Protein AF-A0A2D9BAE1-F1 (afdb_monomer_lite)

Foldseek 3Di:
DPLPPLVLCLQVVLVCVQQDPVLDDDPFGLFQLLQLQCVVVVHFKKKAWLQVLAIPPRSSSDCSNRVCSVVSLVVLQVSCVVSVHDNQQWPTWMKIWGHDVVVQKIWIKIWTAGPVRDIRIDDTDIDHTPDNDSVVNDPDDPPDPPCVVVVVVLLVQQLVQLLVVVCVVVVVPDDSVVCPDPVNSVVSSVSSVVVVVVVVVVVVVVVVVVVVVD

Radius of gyration: 25.27 Å; chains: 1; bounding box: 69×42×52 Å

pLDDT: mean 85.53, std 12.69, range [37.75, 98.38]

Secondary structure (DSSP, 8-state):
--HHHHHHHHHHHHHHHHTSGGG-BTTB-HHHHHHHHHHHHT-SEEEEETTTTEEESGGG--HHHHTTHHHHHHHHHHHHHHTT--TTSEEEEEEEEEEEGGGTEEEEEEEEEETT--EEEPP-EEE--S---GGGT----TTS--HHHHHHHHHHHHHHHHHHHHHHHTTTSS-GGGTSSTTTHHHHHHHHHHHHHHHHHHHHHHHHHHHHT-

Sequence (214 aa):
MKQNKSIQNLPNLLTEQYFSNGFFYEKGTIADWIWNIAIEKGHTELDIDILQGMVTPKELAVKPITTHLPKLKNTIQETLKDEGMSSNFTTEATFQIQLYKKENSLKCIAIITDANGKKYLGSKQSFHPHNNDPKWFKIHSKNDMDWLNEAGNQLNTSEWFGAIIRYAAYFGKRKFNVFYNQKELRKNAIVGYVFQLSLLVLIFYFLYTLTQSS

Structure (mmCIF, N/CA/C/O backbone):
data_AF-A0A2D9BAE1-F1
#
_entry.id   AF-A0A2D9BAE1-F1
#
loop_
_atom_site.group_PDB
_atom_site.id
_atom_site.type_symbol
_atom_site.label_atom_id
_atom_site.label_alt_id
_atom_site.label_comp_id
_atom_site.label_asym_id
_atom_site.label_entity_id
_atom_site.label_seq_id
_atom_site.pdbx_PDB_ins_code
_atom_site.Cartn_x
_atom_site.Cartn_y
_atom_site.Cartn_z
_atom_site.occupancy
_atom_site.B_iso_or_equiv
_atom_site.auth_seq_id
_atom_site.auth_comp_id
_atom_site.auth_asym_id
_atom_site.auth_atom_id
_atom_site.pdbx_PDB_model_num
ATOM 1 N N . MET A 1 1 ? -13.291 15.497 28.043 1.00 37.75 1 MET A N 1
ATOM 2 C CA . MET A 1 1 ? -14.048 15.172 26.806 1.00 37.75 1 MET A CA 1
ATOM 3 C C . MET A 1 1 ? -13.193 15.309 25.525 1.00 37.75 1 MET A C 1
ATOM 5 O O . MET A 1 1 ? -13.653 15.891 24.552 1.00 37.75 1 MET A O 1
ATOM 9 N N . LYS A 1 2 ? -11.963 14.762 25.475 1.00 47.78 2 LYS A N 1
ATOM 10 C CA . LYS A 1 2 ? -11.142 14.696 24.236 1.00 47.78 2 LYS A CA 1
ATOM 11 C C . LYS A 1 2 ? -11.083 13.287 23.612 1.00 47.78 2 LYS A C 1
ATOM 13 O O . LYS A 1 2 ? -10.981 13.196 22.396 1.00 47.78 2 LYS A O 1
ATOM 18 N N . GLN A 1 3 ? -11.317 12.246 24.418 1.00 51.00 3 GLN A N 1
ATOM 19 C CA . GLN A 1 3 ? -11.095 10.831 24.076 1.00 51.00 3 GLN A CA 1
ATOM 20 C C . GLN A 1 3 ? -11.859 10.251 22.877 1.00 51.00 3 GLN A C 1
ATOM 22 O O . GLN A 1 3 ? -11.473 9.222 22.338 1.00 51.00 3 GLN A O 1
ATOM 27 N N . ASN A 1 4 ? -12.950 10.886 22.439 1.00 56.59 4 ASN A N 1
ATOM 28 C CA . ASN A 1 4 ? -13.799 10.335 21.376 1.00 56.59 4 ASN A CA 1
ATOM 29 C C . ASN A 1 4 ? -13.504 10.896 19.977 1.00 56.59 4 ASN A C 1
ATOM 31 O O . ASN A 1 4 ? -13.958 10.312 18.999 1.00 56.59 4 ASN A O 1
ATOM 35 N N . LYS A 1 5 ? -12.777 12.016 19.849 1.00 67.44 5 LYS A N 1
ATOM 36 C CA . LYS A 1 5 ? -12.548 12.637 18.531 1.00 67.44 5 LYS A CA 1
ATOM 37 C C . LYS A 1 5 ? -11.457 11.931 17.729 1.00 67.44 5 LYS A C 1
ATOM 39 O O . LYS A 1 5 ? -11.613 11.810 16.519 1.00 67.44 5 LYS A O 1
ATOM 44 N N . SER A 1 6 ? -10.392 11.448 18.372 1.00 78.44 6 SER A N 1
ATOM 45 C CA . SER A 1 6 ? -9.293 10.803 17.643 1.00 78.44 6 SER A CA 1
ATOM 46 C C . SER A 1 6 ? -9.709 9.451 17.071 1.00 78.44 6 SER A C 1
ATOM 48 O O . SER A 1 6 ? -9.524 9.216 15.884 1.00 78.44 6 SER A O 1
ATOM 50 N N . ILE A 1 7 ? -10.410 8.615 17.850 1.00 84.50 7 ILE A N 1
ATOM 51 C CA . ILE A 1 7 ? -10.915 7.323 17.353 1.00 84.50 7 ILE A CA 1
ATOM 52 C C . ILE A 1 7 ? -11.949 7.483 16.228 1.00 84.50 7 ILE A C 1
ATOM 54 O O . ILE A 1 7 ? -11.958 6.704 15.281 1.00 84.50 7 ILE A O 1
ATOM 58 N N . GLN A 1 8 ? -12.789 8.525 16.285 1.00 88.00 8 GLN A N 1
ATOM 59 C CA . GLN A 1 8 ? -13.734 8.844 15.208 1.00 88.00 8 GLN A CA 1
ATOM 60 C C . GLN A 1 8 ? -13.029 9.307 13.929 1.00 88.00 8 GLN A C 1
ATOM 62 O O . GLN A 1 8 ? -13.521 9.042 12.836 1.00 88.00 8 GLN A O 1
ATOM 67 N N . ASN A 1 9 ? -11.879 9.971 14.057 1.00 92.00 9 ASN A N 1
ATOM 68 C CA . ASN A 1 9 ? -11.090 10.448 12.924 1.00 92.00 9 ASN A CA 1
ATOM 69 C C . ASN A 1 9 ? -10.074 9.418 12.411 1.00 92.00 9 ASN A C 1
ATOM 71 O O . ASN A 1 9 ? -9.589 9.566 11.290 1.00 92.00 9 ASN A O 1
ATOM 75 N N . LEU A 1 10 ? -9.768 8.379 13.192 1.00 93.88 10 LEU A N 1
ATOM 76 C CA . LEU A 1 10 ? -8.779 7.359 12.851 1.00 93.88 10 LEU A CA 1
ATOM 77 C C . LEU A 1 10 ? -9.021 6.719 11.470 1.00 93.88 10 LEU A C 1
ATOM 79 O O . LEU A 1 10 ? -8.060 6.628 10.710 1.00 93.88 10 LEU A O 1
ATOM 83 N N . PRO A 1 11 ? -10.255 6.362 11.056 1.00 96.38 11 PRO A N 1
ATOM 84 C CA . PRO A 1 11 ? -10.489 5.848 9.704 1.00 96.38 11 PRO A CA 1
ATOM 85 C C . PRO A 1 11 ? -10.025 6.810 8.590 1.00 96.38 11 PRO A C 1
ATOM 87 O O . PRO A 1 11 ? -9.413 6.387 7.606 1.00 96.38 11 PRO A O 1
ATOM 90 N N . ASN A 1 12 ? -10.268 8.116 8.750 1.00 95.56 12 ASN A N 1
ATOM 91 C CA . ASN A 1 12 ? -9.841 9.126 7.776 1.00 95.56 12 ASN A CA 1
ATOM 92 C C . ASN A 1 12 ? -8.324 9.269 7.754 1.00 95.56 12 ASN A C 1
ATOM 94 O O . ASN A 1 12 ? -7.738 9.253 6.676 1.00 95.56 12 ASN A O 1
ATOM 98 N N . LEU A 1 13 ? -7.703 9.318 8.935 1.00 95.06 13 LEU A N 1
ATOM 99 C CA . LEU A 1 13 ? -6.251 9.385 9.081 1.00 95.06 13 LEU A CA 1
ATOM 100 C C . LEU A 1 13 ? -5.561 8.219 8.362 1.00 95.06 13 LEU A C 1
ATOM 102 O O . LEU A 1 13 ? -4.611 8.433 7.614 1.00 95.06 13 LEU A O 1
ATOM 106 N N . LEU A 1 14 ? -6.063 6.994 8.544 1.00 96.56 14 LEU A N 1
ATOM 107 C CA . LEU A 1 14 ? -5.511 5.807 7.887 1.00 96.56 14 LEU A CA 1
ATOM 108 C C . LEU A 1 14 ? -5.644 5.888 6.366 1.00 96.56 14 LEU A C 1
ATOM 110 O O . LEU A 1 14 ? -4.702 5.548 5.653 1.00 96.56 14 LEU A O 1
ATOM 114 N N . THR A 1 15 ? -6.797 6.344 5.873 1.00 96.62 15 THR A N 1
ATOM 115 C CA . THR A 1 15 ? -7.044 6.491 4.433 1.00 96.62 15 THR A CA 1
ATOM 116 C C . THR A 1 15 ? -6.090 7.522 3.827 1.00 96.62 15 THR A C 1
ATOM 118 O O . THR A 1 15 ? -5.403 7.230 2.850 1.00 96.62 15 THR A O 1
ATOM 121 N N . GLU A 1 16 ? -5.987 8.700 4.442 1.00 94.44 16 GLU A N 1
ATOM 122 C CA . GLU A 1 16 ? -5.095 9.776 4.003 1.00 94.44 16 GLU A CA 1
ATOM 123 C C . GLU A 1 16 ? -3.633 9.330 4.015 1.00 94.44 16 GLU A C 1
ATOM 125 O O . GLU A 1 16 ? -2.914 9.541 3.041 1.00 94.44 16 GLU A O 1
ATOM 130 N N . GLN A 1 17 ? -3.195 8.658 5.080 1.00 95.25 17 GLN A N 1
ATOM 131 C CA . GLN A 1 17 ? -1.837 8.140 5.194 1.00 95.25 17 GLN A CA 1
ATOM 132 C C . GLN A 1 17 ? -1.543 7.081 4.125 1.00 95.25 17 GLN A C 1
ATOM 134 O O . GLN A 1 17 ? -0.492 7.150 3.484 1.00 95.25 17 GLN A O 1
ATOM 139 N N . TYR A 1 18 ? -2.460 6.132 3.907 1.00 96.25 18 TYR A N 1
ATOM 140 C CA . TYR A 1 18 ? -2.256 5.019 2.980 1.00 96.25 18 TYR A CA 1
ATOM 141 C C . TYR A 1 18 ? -2.134 5.469 1.523 1.00 96.25 18 TYR A C 1
ATOM 143 O O . TYR A 1 18 ? -1.289 4.963 0.789 1.00 96.25 18 TYR A O 1
ATOM 151 N N . PHE A 1 19 ? -2.937 6.454 1.123 1.00 94.69 19 PHE A N 1
ATOM 152 C CA . PHE A 1 19 ? -2.917 7.018 -0.227 1.00 94.69 19 PHE A CA 1
ATOM 153 C C . PHE A 1 19 ? -2.005 8.246 -0.370 1.00 94.69 19 PHE A C 1
ATOM 155 O O . PHE A 1 19 ? -1.952 8.851 -1.440 1.00 94.69 19 PHE A O 1
ATOM 162 N N . SER A 1 20 ?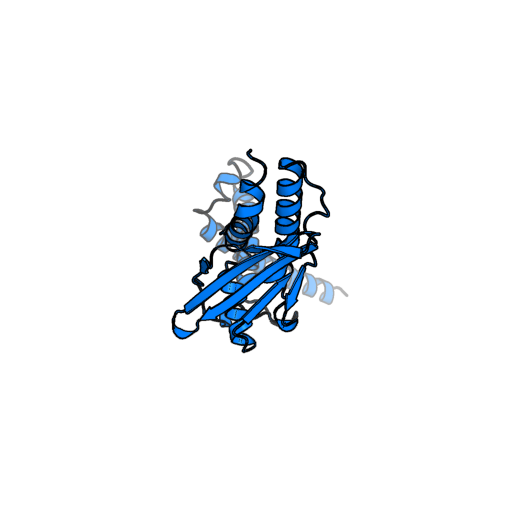 -1.269 8.620 0.680 1.00 89.31 20 SER A N 1
ATOM 163 C CA . SER A 1 20 ? -0.324 9.735 0.624 1.00 89.31 20 SER A CA 1
ATOM 164 C C . SER A 1 20 ? 0.920 9.411 -0.207 1.00 89.31 20 SER A C 1
ATOM 166 O O . SER A 1 20 ? 1.338 8.260 -0.350 1.00 89.31 20 SER A O 1
ATOM 168 N N . ASN A 1 21 ? 1.620 10.465 -0.631 1.00 83.38 21 ASN A N 1
ATOM 169 C CA . ASN A 1 21 ? 2.945 10.356 -1.251 1.00 83.38 21 ASN A CA 1
ATOM 170 C C . ASN A 1 21 ? 4.002 9.718 -0.327 1.00 83.38 21 ASN A C 1
ATOM 172 O O . ASN A 1 21 ? 5.058 9.306 -0.799 1.00 83.38 21 ASN A O 1
ATOM 176 N N . GLY A 1 22 ? 3.745 9.634 0.985 1.00 83.44 22 GLY A N 1
ATOM 177 C CA . GLY A 1 22 ? 4.642 8.975 1.933 1.00 83.44 22 GLY A CA 1
ATOM 178 C C . GLY A 1 22 ? 4.682 7.453 1.771 1.00 83.44 22 GLY A C 1
ATOM 179 O O . GLY A 1 22 ? 5.654 6.824 2.191 1.00 83.44 22 GLY A O 1
ATOM 180 N N . PHE A 1 23 ? 3.649 6.857 1.169 1.00 88.19 23 PHE A N 1
ATOM 181 C CA . PHE A 1 23 ? 3.534 5.417 0.909 1.00 88.19 23 PHE A CA 1
ATOM 182 C C . PHE A 1 23 ? 3.739 5.114 -0.579 1.00 88.19 23 PHE A C 1
ATOM 184 O O . PHE A 1 23 ? 2.993 4.379 -1.215 1.00 88.19 23 PHE A O 1
ATOM 191 N N . PHE A 1 24 ? 4.765 5.720 -1.165 1.00 86.19 24 PHE A N 1
ATOM 192 C CA . PHE A 1 24 ? 5.139 5.462 -2.547 1.00 86.19 24 PHE A CA 1
ATOM 193 C C . PHE A 1 24 ? 5.898 4.136 -2.672 1.00 86.19 24 PHE A C 1
ATOM 195 O O . PHE A 1 24 ? 6.790 3.848 -1.869 1.00 86.19 24 PHE A O 1
ATOM 202 N N . TYR A 1 25 ? 5.588 3.352 -3.707 1.00 82.69 25 TYR A N 1
ATOM 203 C CA . TYR A 1 25 ? 6.287 2.101 -3.991 1.00 82.69 25 TYR A CA 1
ATOM 204 C C . TYR A 1 25 ? 6.847 2.125 -5.416 1.00 82.69 25 TYR A C 1
ATOM 206 O O . TYR A 1 25 ? 6.099 2.062 -6.392 1.00 82.69 25 TYR A O 1
ATOM 214 N N . GLU A 1 26 ? 8.178 2.185 -5.517 1.00 85.00 26 GLU A N 1
ATOM 215 C CA . GLU A 1 26 ? 8.980 2.169 -6.753 1.00 85.00 26 GLU A CA 1
ATOM 216 C C . GLU A 1 26 ? 8.601 3.216 -7.809 1.00 85.00 26 GLU A C 1
ATOM 218 O O . GLU A 1 26 ? 9.314 4.196 -7.980 1.00 85.00 26 GLU A O 1
ATOM 223 N N . LYS A 1 27 ? 7.519 2.985 -8.552 1.00 77.62 27 LYS A N 1
ATOM 224 C CA . LYS A 1 27 ? 7.130 3.705 -9.774 1.00 77.62 27 LYS A CA 1
ATOM 225 C C . LYS A 1 27 ? 5.739 4.332 -9.705 1.00 77.62 27 LYS A C 1
ATOM 227 O O . LYS A 1 27 ? 5.307 4.951 -10.673 1.00 77.62 27 LYS A O 1
ATOM 232 N N . GLY A 1 28 ? 5.040 4.182 -8.582 1.00 85.38 28 GLY A N 1
ATOM 233 C CA . GLY A 1 28 ? 3.708 4.743 -8.408 1.00 85.38 28 GLY A CA 1
ATOM 234 C C . GLY A 1 28 ? 3.264 4.828 -6.956 1.00 85.38 28 GLY A C 1
ATOM 235 O O . GLY A 1 28 ? 3.818 4.195 -6.051 1.00 85.38 28 GLY A O 1
ATOM 236 N N . THR A 1 29 ? 2.230 5.633 -6.754 1.00 92.12 29 THR A N 1
ATOM 237 C CA . THR A 1 29 ? 1.475 5.688 -5.504 1.00 92.12 29 THR A CA 1
ATOM 238 C C . THR A 1 29 ? 0.700 4.386 -5.301 1.00 92.12 29 THR A C 1
ATOM 240 O O . THR A 1 29 ? 0.504 3.600 -6.232 1.00 92.12 29 THR A O 1
ATOM 243 N N . ILE A 1 30 ? 0.195 4.160 -4.090 1.00 94.44 30 ILE A N 1
ATOM 244 C CA . ILE A 1 30 ? -0.696 3.023 -3.832 1.00 94.44 30 ILE A CA 1
ATOM 245 C C . ILE A 1 30 ? -1.950 3.076 -4.709 1.00 94.44 30 ILE A C 1
ATOM 247 O O . ILE A 1 30 ? -2.407 2.035 -5.174 1.00 94.44 30 ILE A O 1
ATOM 251 N N . ALA A 1 31 ? -2.471 4.274 -4.997 1.00 94.81 31 ALA A N 1
ATOM 252 C CA . ALA A 1 31 ? -3.593 4.448 -5.913 1.00 94.81 31 ALA A CA 1
ATOM 253 C C . ALA A 1 31 ? -3.276 3.909 -7.318 1.00 94.81 31 ALA A C 1
ATOM 255 O O . ALA A 1 31 ? -4.086 3.175 -7.885 1.00 94.81 31 ALA A O 1
ATOM 256 N N . ASP A 1 32 ? -2.085 4.212 -7.845 1.00 93.31 32 ASP A N 1
ATOM 257 C CA . ASP A 1 32 ? -1.627 3.701 -9.142 1.00 93.31 32 ASP A CA 1
ATOM 258 C C . ASP A 1 32 ? -1.517 2.173 -9.125 1.00 93.31 32 ASP A C 1
ATOM 260 O O . ASP A 1 32 ? -2.007 1.493 -10.028 1.00 93.31 32 ASP A O 1
ATOM 264 N N . TRP A 1 33 ? -0.912 1.610 -8.078 1.00 93.50 33 TRP A N 1
ATOM 265 C CA . TRP A 1 33 ? -0.749 0.163 -7.947 1.00 93.50 33 TRP A CA 1
ATOM 266 C C . TRP A 1 33 ? -2.084 -0.574 -7.857 1.00 93.50 33 TRP A C 1
ATOM 268 O O . TRP A 1 33 ? -2.299 -1.539 -8.590 1.00 93.50 33 TRP A O 1
ATOM 278 N N . ILE A 1 34 ? -2.991 -0.108 -6.997 1.00 95.06 34 ILE A N 1
ATOM 279 C CA . ILE A 1 34 ? -4.327 -0.690 -6.844 1.00 95.06 34 ILE A CA 1
ATOM 280 C C . ILE A 1 34 ? -5.085 -0.624 -8.163 1.00 95.06 34 ILE A C 1
ATOM 282 O O . ILE A 1 34 ? -5.643 -1.633 -8.591 1.00 95.06 34 ILE A O 1
ATOM 286 N N . TRP A 1 35 ? -5.076 0.538 -8.823 1.00 94.69 35 TRP A N 1
ATOM 287 C CA . TRP A 1 35 ? -5.756 0.717 -10.097 1.00 94.69 35 TRP A CA 1
ATOM 288 C C . TRP A 1 35 ? -5.266 -0.287 -11.133 1.00 94.69 35 TRP A C 1
ATOM 290 O O . TRP A 1 35 ? -6.049 -1.074 -11.660 1.00 94.69 35 TRP A O 1
ATOM 300 N N . ASN A 1 36 ? -3.965 -0.290 -11.411 1.00 91.88 36 ASN A N 1
ATOM 301 C CA . ASN A 1 36 ? -3.436 -1.063 -12.525 1.00 91.88 36 ASN A CA 1
ATOM 302 C C . ASN A 1 36 ? -3.577 -2.572 -12.308 1.00 91.88 36 ASN A C 1
ATOM 304 O O . ASN A 1 36 ? -3.961 -3.277 -13.238 1.00 91.88 36 ASN A O 1
ATOM 308 N N . ILE A 1 37 ? -3.349 -3.061 -11.088 1.00 91.50 37 ILE A N 1
ATOM 309 C CA . ILE A 1 37 ? -3.443 -4.496 -10.788 1.00 91.50 37 ILE A CA 1
ATOM 310 C C . ILE A 1 37 ? -4.897 -4.962 -10.811 1.00 91.50 37 ILE A C 1
ATOM 312 O O . ILE A 1 37 ? -5.191 -6.013 -11.378 1.00 91.50 37 ILE A O 1
ATOM 316 N N . ALA A 1 38 ? -5.822 -4.186 -10.241 1.00 92.44 38 ALA A N 1
ATOM 317 C CA . ALA A 1 38 ? -7.236 -4.541 -10.271 1.00 92.44 38 ALA A CA 1
ATOM 318 C C . ALA A 1 38 ? -7.771 -4.567 -11.710 1.00 92.44 38 ALA A C 1
ATOM 320 O O . ALA A 1 38 ? -8.437 -5.526 -12.095 1.00 92.44 38 ALA A O 1
ATOM 321 N N . ILE A 1 39 ? -7.411 -3.584 -12.545 1.00 90.38 39 ILE A N 1
ATOM 322 C CA . ILE A 1 39 ? -7.779 -3.566 -13.968 1.00 90.38 39 ILE A CA 1
ATOM 323 C C . ILE A 1 39 ? -7.180 -4.761 -14.718 1.00 90.38 39 ILE A C 1
ATOM 325 O O . ILE A 1 39 ? -7.905 -5.413 -15.469 1.00 90.38 39 ILE A O 1
ATOM 329 N N . GLU A 1 40 ? -5.899 -5.073 -14.502 1.00 88.38 40 GLU A N 1
ATOM 330 C CA . GLU A 1 40 ? -5.218 -6.219 -15.118 1.00 88.38 40 GLU A CA 1
ATOM 331 C C . GLU A 1 40 ? -5.889 -7.552 -14.753 1.00 88.38 40 GLU A C 1
ATOM 333 O O . GLU A 1 40 ? -6.061 -8.416 -15.611 1.00 88.38 40 GLU A O 1
ATOM 338 N N . LYS A 1 41 ? -6.302 -7.711 -13.491 1.00 87.75 41 LYS A N 1
ATOM 339 C CA . LYS A 1 41 ? -6.957 -8.924 -12.973 1.00 87.75 41 LYS A CA 1
ATOM 340 C C . LYS A 1 41 ? -8.476 -8.942 -13.168 1.00 87.75 41 LYS A C 1
ATOM 342 O O . LYS A 1 41 ? -9.115 -9.935 -12.850 1.00 87.75 41 LYS A O 1
ATOM 347 N N . GLY A 1 42 ? -9.057 -7.874 -13.714 1.00 90.44 42 GLY A N 1
ATOM 348 C CA . GLY A 1 42 ? -10.491 -7.788 -13.991 1.00 90.44 42 GLY A CA 1
ATOM 349 C C . GLY A 1 42 ? -11.373 -7.475 -12.777 1.00 90.44 42 GLY A C 1
ATOM 350 O O . GLY A 1 42 ? -12.590 -7.616 -12.878 1.00 90.44 42 GLY A O 1
ATOM 351 N N . HIS A 1 43 ? -10.802 -7.001 -11.669 1.00 93.19 43 HIS A N 1
ATOM 352 C CA . HIS A 1 43 ? -11.536 -6.627 -10.457 1.00 93.19 43 HIS A CA 1
ATOM 353 C C . HIS A 1 43 ? -11.892 -5.141 -10.437 1.00 93.19 43 HIS A C 1
ATOM 355 O O . HIS A 1 43 ? -11.141 -4.283 -10.904 1.00 93.19 43 HIS A O 1
ATOM 361 N N . THR A 1 44 ? -13.057 -4.826 -9.879 1.00 93.81 44 THR A N 1
ATOM 362 C CA . THR A 1 44 ? -13.513 -3.442 -9.653 1.00 93.81 44 THR A CA 1
ATOM 363 C C . THR A 1 44 ? -13.652 -3.098 -8.179 1.00 93.81 44 THR A C 1
ATOM 365 O O . THR A 1 44 ? -13.982 -1.962 -7.849 1.00 93.81 44 THR A O 1
ATOM 368 N N . GLU A 1 45 ? -13.409 -4.061 -7.302 1.00 95.12 45 GLU A N 1
ATOM 369 C CA . GLU A 1 45 ? -13.499 -3.911 -5.860 1.00 95.12 45 GLU A CA 1
ATOM 370 C C . GLU A 1 45 ? -12.396 -4.715 -5.182 1.00 95.12 45 GLU A C 1
ATOM 372 O O . GLU A 1 45 ? -11.941 -5.735 -5.707 1.00 95.12 45 GLU A O 1
ATOM 377 N N . LEU A 1 46 ? -11.947 -4.216 -4.036 1.00 97.25 46 LEU A N 1
ATOM 378 C CA . LEU A 1 46 ? -11.075 -4.941 -3.133 1.00 97.25 46 LEU A CA 1
ATOM 379 C C . LEU A 1 46 ? -11.283 -4.475 -1.697 1.00 97.25 46 LEU A C 1
ATOM 381 O O . LEU A 1 46 ? -11.550 -3.298 -1.446 1.00 97.25 46 LEU A O 1
ATOM 385 N N . ASP A 1 47 ? -11.047 -5.397 -0.777 1.00 97.38 47 ASP A N 1
ATOM 386 C CA . ASP A 1 47 ? -10.997 -5.138 0.650 1.00 97.38 47 ASP A CA 1
ATOM 387 C C . ASP A 1 47 ? -9.586 -5.388 1.173 1.00 97.38 47 ASP A C 1
ATOM 389 O O . ASP A 1 47 ? -8.921 -6.351 0.787 1.00 97.38 47 ASP A O 1
ATOM 393 N N . ILE A 1 48 ? -9.125 -4.528 2.074 1.00 97.75 48 ILE A N 1
ATOM 394 C CA . ILE A 1 48 ? -7.827 -4.663 2.736 1.00 97.75 48 ILE A CA 1
ATOM 395 C C . ILE A 1 48 ? -8.058 -4.724 4.238 1.00 97.75 48 ILE A C 1
ATOM 397 O O . ILE A 1 48 ? -8.498 -3.739 4.826 1.00 97.75 48 ILE A O 1
ATOM 401 N N . ASP A 1 49 ? -7.718 -5.846 4.866 1.00 97.00 49 ASP A N 1
ATOM 402 C CA . ASP A 1 49 ? -7.632 -5.960 6.319 1.00 97.00 49 ASP A CA 1
ATOM 403 C C . ASP A 1 49 ? -6.264 -5.449 6.783 1.00 97.00 49 ASP A C 1
ATOM 405 O O . ASP A 1 49 ? -5.215 -6.043 6.516 1.00 97.00 49 ASP A O 1
ATOM 409 N N . ILE A 1 50 ? -6.280 -4.326 7.493 1.00 96.56 50 ILE A N 1
ATOM 410 C CA . ILE A 1 50 ? -5.085 -3.631 7.970 1.00 96.56 50 ILE A CA 1
ATOM 411 C C . ILE A 1 50 ? -4.425 -4.404 9.119 1.00 96.56 50 ILE A C 1
ATOM 413 O O . ILE A 1 50 ? -3.197 -4.447 9.215 1.00 96.56 50 ILE A O 1
ATOM 417 N N . LEU A 1 51 ? -5.214 -5.020 10.006 1.00 93.88 51 LEU A N 1
ATOM 418 C CA . LEU A 1 51 ? -4.692 -5.692 11.199 1.00 93.88 51 LEU A CA 1
ATOM 419 C C . LEU A 1 51 ? -4.047 -7.034 10.860 1.00 93.88 51 LEU A C 1
ATOM 421 O O . LEU A 1 51 ? -3.027 -7.392 11.467 1.00 93.88 51 LEU A O 1
ATOM 425 N N . GLN A 1 52 ? -4.651 -7.755 9.917 1.00 93.06 52 GLN A N 1
ATOM 426 C CA . GLN A 1 52 ? -4.201 -9.054 9.426 1.00 93.06 52 GLN A CA 1
ATOM 427 C C . GLN A 1 52 ? -3.235 -8.930 8.242 1.00 93.06 52 GLN A C 1
ATOM 429 O O . GLN A 1 52 ? -2.516 -9.880 7.942 1.00 93.06 52 GLN A O 1
ATOM 434 N N . GLY A 1 53 ? -3.190 -7.771 7.577 1.00 93.00 53 GLY A N 1
ATOM 435 C CA . GLY A 1 53 ? -2.366 -7.554 6.389 1.00 93.00 53 GLY A CA 1
ATOM 436 C C . GLY A 1 53 ? -2.855 -8.340 5.169 1.00 93.00 53 GLY A C 1
ATOM 437 O O . GLY A 1 53 ? -2.046 -8.710 4.318 1.00 93.00 53 GLY A O 1
ATOM 438 N N . MET A 1 54 ? -4.154 -8.643 5.105 1.00 93.06 54 MET A N 1
ATOM 439 C CA . MET A 1 54 ? -4.758 -9.444 4.039 1.00 93.06 54 MET A CA 1
ATOM 440 C C . MET A 1 54 ? -5.476 -8.560 3.024 1.00 93.06 54 MET A C 1
ATOM 442 O O . MET A 1 54 ? -6.022 -7.518 3.372 1.00 93.06 54 MET A O 1
ATOM 446 N N . VAL A 1 55 ? -5.495 -8.996 1.766 1.00 95.69 55 VAL A N 1
ATOM 447 C CA . VAL A 1 55 ? -6.240 -8.340 0.685 1.00 95.69 55 VAL A CA 1
ATOM 448 C C . VAL A 1 55 ? -7.175 -9.358 0.052 1.00 95.69 55 VAL A C 1
ATOM 450 O O . VAL A 1 55 ? -6.772 -10.491 -0.229 1.00 95.69 55 VAL A O 1
ATOM 453 N N . THR A 1 56 ? -8.411 -8.941 -0.182 1.00 94.50 56 THR A N 1
ATOM 454 C CA . THR A 1 56 ? -9.453 -9.727 -0.835 1.00 94.50 56 THR A CA 1
ATOM 455 C C . THR A 1 56 ? -9.897 -8.989 -2.097 1.00 94.50 56 THR A C 1
ATOM 457 O O . THR A 1 56 ? -10.287 -7.831 -1.988 1.00 94.50 56 THR A O 1
ATOM 460 N N . PRO A 1 57 ? -9.877 -9.619 -3.284 1.00 93.38 57 PRO A N 1
ATOM 461 C CA . PRO A 1 57 ? -9.417 -10.983 -3.563 1.00 93.38 57 PRO A CA 1
ATOM 462 C C . PRO A 1 57 ? -7.894 -11.170 -3.421 1.00 93.38 57 PRO A C 1
ATOM 464 O O . PRO A 1 57 ? -7.106 -10.251 -3.635 1.00 93.38 57 PRO A O 1
ATOM 467 N N . LYS A 1 58 ? -7.472 -12.401 -3.086 1.00 89.44 58 LYS A N 1
ATOM 468 C CA . LYS A 1 58 ? -6.070 -12.744 -2.755 1.00 89.44 58 LYS A CA 1
ATOM 469 C C . LYS A 1 58 ? -5.072 -12.455 -3.874 1.00 89.44 58 LYS A C 1
ATOM 471 O O . LYS A 1 58 ? -3.910 -12.182 -3.604 1.00 89.44 58 LYS A O 1
ATOM 476 N N . GLU A 1 59 ? -5.500 -12.506 -5.127 1.00 86.88 59 GLU A N 1
ATOM 477 C CA . GLU A 1 59 ? -4.660 -12.162 -6.280 1.00 86.88 59 GLU A CA 1
ATOM 478 C C . GLU A 1 59 ? -4.265 -10.681 -6.350 1.00 86.88 59 GLU A C 1
ATOM 480 O O . 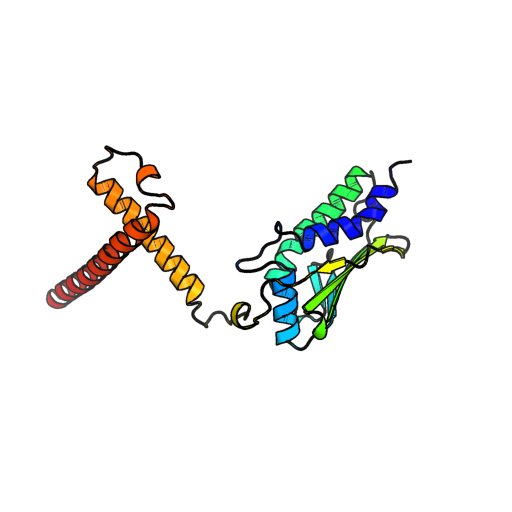GLU A 1 59 ? -3.295 -10.346 -7.028 1.00 86.88 59 GLU A O 1
ATOM 485 N N . LEU A 1 60 ? -4.967 -9.806 -5.620 1.00 91.12 60 LEU A N 1
ATOM 486 C CA . LEU A 1 60 ? -4.598 -8.402 -5.442 1.00 91.12 60 LEU A CA 1
ATOM 487 C C . LEU A 1 60 ? -3.667 -8.193 -4.236 1.00 91.12 60 LEU A C 1
ATOM 489 O O . LEU A 1 60 ? -3.202 -7.078 -4.014 1.00 91.12 60 LEU A O 1
ATOM 493 N N . ALA A 1 61 ? -3.346 -9.242 -3.465 1.00 90.25 61 ALA A N 1
ATOM 494 C CA . ALA A 1 61 ? -2.449 -9.189 -2.305 1.00 90.25 61 ALA A CA 1
ATOM 495 C C . ALA A 1 61 ? -0.970 -9.118 -2.718 1.00 90.25 61 ALA A C 1
ATOM 497 O O . ALA A 1 61 ? -0.144 -9.969 -2.386 1.00 90.25 61 ALA A O 1
ATOM 498 N N . VAL A 1 62 ? -0.627 -8.091 -3.481 1.00 89.25 62 VAL A N 1
ATOM 499 C CA . VAL A 1 62 ? 0.705 -7.897 -4.041 1.00 89.25 62 VAL A CA 1
ATOM 500 C C . VAL A 1 62 ? 1.562 -7.042 -3.114 1.00 89.25 62 VAL A C 1
ATOM 502 O O . VAL A 1 62 ? 1.055 -6.234 -2.332 1.00 89.25 62 VAL A O 1
ATOM 505 N N . LYS A 1 63 ? 2.884 -7.181 -3.227 1.00 90.81 63 LYS A N 1
ATOM 506 C CA . LYS A 1 63 ? 3.834 -6.482 -2.353 1.00 90.81 63 LYS A CA 1
ATOM 507 C C . LYS A 1 63 ? 3.616 -4.959 -2.281 1.00 90.81 63 LYS A C 1
ATOM 509 O O . LYS A 1 63 ? 3.619 -4.453 -1.160 1.00 90.81 63 LYS A O 1
ATOM 514 N N . PRO A 1 64 ? 3.380 -4.222 -3.385 1.00 91.06 64 PRO A N 1
ATOM 515 C CA . PRO A 1 64 ? 3.131 -2.780 -3.307 1.00 91.06 64 PRO A CA 1
ATOM 516 C C . PRO A 1 64 ? 1.942 -2.413 -2.406 1.00 91.06 64 PRO A C 1
ATOM 518 O O . PRO A 1 64 ? 2.036 -1.483 -1.614 1.00 91.06 64 PRO A O 1
ATOM 521 N N . ILE A 1 65 ? 0.853 -3.187 -2.470 1.00 93.62 65 ILE A N 1
ATOM 522 C CA . ILE A 1 65 ? -0.380 -2.944 -1.705 1.00 93.62 65 ILE A CA 1
ATOM 523 C C . ILE A 1 65 ? -0.183 -3.319 -0.226 1.00 93.62 65 ILE A C 1
ATOM 525 O O . ILE A 1 65 ? -0.653 -2.611 0.666 1.00 93.62 65 ILE A O 1
ATOM 529 N N . THR A 1 66 ? 0.557 -4.392 0.067 1.00 94.31 66 THR A N 1
ATOM 530 C CA . THR A 1 66 ? 0.687 -4.919 1.437 1.00 94.31 66 THR A CA 1
ATOM 531 C C . THR A 1 66 ? 1.858 -4.347 2.240 1.00 94.31 66 THR A C 1
ATOM 533 O O . THR A 1 66 ? 1.812 -4.348 3.470 1.00 94.31 66 THR A O 1
ATOM 536 N N . THR A 1 67 ? 2.895 -3.806 1.586 1.00 92.50 67 THR A N 1
ATOM 537 C CA . THR A 1 67 ? 4.157 -3.381 2.238 1.00 92.50 67 THR A CA 1
ATOM 538 C C . THR A 1 67 ? 3.953 -2.367 3.365 1.00 92.50 67 THR A C 1
ATOM 540 O O . THR A 1 67 ? 4.686 -2.383 4.354 1.00 92.50 67 THR A O 1
ATOM 543 N N . HIS A 1 68 ? 2.963 -1.483 3.243 1.00 93.19 68 HIS A N 1
ATOM 544 C CA . HIS A 1 68 ? 2.743 -0.407 4.209 1.00 93.19 68 HIS A CA 1
ATOM 545 C C . HIS A 1 68 ? 1.677 -0.705 5.272 1.00 93.19 68 HIS A C 1
ATOM 547 O O . HIS A 1 68 ? 1.541 0.070 6.220 1.00 93.19 68 HIS A O 1
ATOM 553 N N . LEU A 1 69 ? 0.976 -1.841 5.187 1.00 95.19 69 LEU A N 1
ATOM 554 C CA . LEU A 1 69 ? -0.054 -2.217 6.166 1.00 95.19 69 LEU A CA 1
ATOM 555 C C . LEU A 1 69 ? 0.481 -2.320 7.607 1.00 95.19 69 LEU A C 1
ATOM 557 O O . LEU A 1 69 ? -0.188 -1.818 8.512 1.00 95.19 69 LEU A O 1
ATOM 561 N N . PRO A 1 70 ? 1.707 -2.830 7.865 1.00 94.94 70 PRO A N 1
ATOM 562 C CA . PRO A 1 70 ? 2.269 -2.818 9.216 1.00 94.94 70 PRO A CA 1
ATOM 563 C C . PRO A 1 70 ? 2.416 -1.409 9.807 1.00 94.94 70 PRO A C 1
ATOM 565 O O . PRO A 1 70 ? 2.214 -1.222 11.004 1.00 94.94 70 PRO A O 1
ATOM 568 N N . LYS A 1 71 ? 2.724 -0.396 8.982 1.00 94.31 71 LYS A N 1
ATOM 569 C CA . LYS A 1 71 ? 2.823 0.994 9.456 1.00 94.31 71 LYS A CA 1
ATOM 570 C C . LYS A 1 71 ? 1.459 1.542 9.869 1.00 94.31 71 LYS A C 1
ATOM 572 O O . LYS A 1 71 ? 1.369 2.187 10.905 1.00 94.31 71 LYS A O 1
ATOM 577 N N . LEU A 1 72 ? 0.407 1.244 9.106 1.00 96.06 72 LEU A N 1
ATOM 578 C CA . LEU A 1 72 ? -0.963 1.626 9.465 1.00 96.06 72 LEU A CA 1
ATOM 579 C C . LEU A 1 72 ? -1.417 0.961 10.765 1.00 96.06 72 LEU A C 1
ATOM 581 O O . LEU A 1 72 ? -2.010 1.611 11.621 1.00 96.06 72 LEU A O 1
ATOM 585 N N . LYS A 1 73 ? -1.094 -0.324 10.944 1.00 95.44 73 LYS A N 1
ATOM 586 C CA . LYS A 1 73 ? -1.363 -1.041 12.194 1.00 95.44 73 LYS A CA 1
ATOM 587 C C . LYS A 1 73 ? -0.690 -0.363 13.390 1.00 95.44 73 LYS A C 1
ATOM 589 O O . LYS A 1 73 ? -1.328 -0.207 14.428 1.00 95.44 73 LYS A O 1
ATOM 594 N N . ASN A 1 74 ? 0.552 0.092 13.235 1.00 94.06 74 ASN A N 1
ATOM 595 C CA . ASN A 1 74 ? 1.237 0.855 14.279 1.00 94.06 74 ASN A CA 1
ATOM 596 C C . ASN A 1 74 ? 0.537 2.192 14.551 1.00 94.06 74 ASN A C 1
ATOM 598 O O . ASN A 1 74 ? 0.321 2.524 15.710 1.00 94.06 74 ASN A O 1
ATOM 602 N N . THR A 1 75 ? 0.094 2.913 13.516 1.00 93.69 75 THR A N 1
ATOM 603 C CA . THR A 1 75 ? -0.678 4.155 13.684 1.00 93.69 75 THR A CA 1
ATOM 604 C C . THR A 1 75 ? -1.968 3.932 14.481 1.00 93.69 75 THR A C 1
ATOM 606 O O . THR A 1 75 ? -2.301 4.747 15.342 1.00 93.69 75 THR A O 1
ATOM 609 N N . ILE A 1 76 ? -2.668 2.811 14.269 1.00 94.25 76 ILE A N 1
ATOM 610 C CA . ILE A 1 76 ? -3.825 2.427 15.098 1.00 94.25 76 ILE A CA 1
ATOM 611 C C . ILE A 1 76 ? -3.397 2.256 16.559 1.00 94.25 76 ILE A C 1
ATOM 613 O O . ILE A 1 76 ? -4.008 2.836 17.452 1.00 94.25 76 ILE A O 1
ATOM 617 N N . GLN A 1 77 ? -2.337 1.488 16.814 1.00 93.94 77 GLN A N 1
ATOM 618 C CA . GLN A 1 77 ? -1.863 1.211 18.173 1.00 93.94 77 GLN A CA 1
ATOM 619 C C . GLN A 1 77 ? -1.404 2.475 18.910 1.00 93.94 77 GLN A C 1
ATOM 621 O O . GLN A 1 77 ? -1.733 2.646 20.082 1.00 93.94 77 GLN A O 1
ATOM 626 N N . GLU A 1 78 ? -0.682 3.363 18.231 1.00 92.31 78 GLU A N 1
ATOM 627 C CA . GLU A 1 78 ? -0.246 4.653 18.770 1.00 92.31 78 GLU A CA 1
ATOM 628 C C . GLU A 1 78 ? -1.447 5.542 19.095 1.00 92.31 78 GLU A C 1
ATOM 630 O O . GLU A 1 78 ? -1.550 6.041 20.212 1.00 92.31 78 GLU A O 1
ATOM 635 N N . THR A 1 79 ? -2.423 5.632 18.186 1.00 91.81 79 THR A N 1
ATOM 636 C CA . THR A 1 79 ? -3.647 6.414 18.416 1.00 91.81 79 THR A CA 1
ATOM 637 C C . THR A 1 79 ? -4.435 5.899 19.623 1.00 91.81 79 THR A C 1
ATOM 639 O O . THR A 1 79 ? -4.911 6.688 20.436 1.00 91.81 79 THR A O 1
ATOM 642 N N . LEU A 1 80 ? -4.564 4.576 19.774 1.00 91.38 80 LEU A N 1
ATOM 643 C CA . LEU A 1 80 ? -5.232 3.975 20.933 1.00 91.38 80 LEU A CA 1
ATOM 644 C C . LEU A 1 80 ? -4.471 4.262 22.229 1.00 91.38 80 LEU A C 1
ATOM 646 O O . LEU A 1 80 ? -5.088 4.614 23.234 1.00 91.38 80 LEU A O 1
ATOM 650 N N . LYS A 1 81 ? -3.140 4.146 22.206 1.00 91.12 81 LYS A N 1
ATOM 651 C CA . LYS A 1 81 ? -2.284 4.426 23.361 1.00 91.12 81 LYS A CA 1
ATOM 652 C C . LYS A 1 81 ? -2.397 5.883 23.807 1.00 91.12 81 LYS A C 1
ATOM 654 O O . LYS A 1 81 ? -2.541 6.127 25.004 1.00 91.12 81 LYS A O 1
ATOM 659 N N . ASP A 1 82 ? -2.372 6.824 22.869 1.00 89.06 82 ASP A N 1
ATOM 660 C CA . ASP A 1 82 ? -2.477 8.260 23.148 1.00 89.06 82 ASP A CA 1
ATOM 661 C C . ASP A 1 82 ? -3.834 8.633 23.759 1.00 89.06 82 ASP A C 1
ATOM 663 O O . ASP A 1 82 ? -3.924 9.550 24.575 1.00 89.06 82 ASP A O 1
ATOM 667 N N . GLU A 1 83 ? -4.881 7.873 23.434 1.00 87.25 83 GLU A N 1
ATOM 668 C CA . GLU A 1 83 ? -6.211 8.021 24.031 1.00 87.25 83 GLU A CA 1
ATOM 669 C C . GLU A 1 83 ? -6.402 7.231 25.340 1.00 87.25 83 GLU A C 1
ATOM 671 O O . GLU A 1 83 ? -7.468 7.292 25.964 1.00 87.25 83 GLU A O 1
ATOM 676 N N . GLY A 1 84 ? -5.372 6.508 25.794 1.00 87.62 84 GLY A N 1
ATOM 677 C CA . GLY A 1 84 ? -5.421 5.660 26.986 1.00 87.62 84 GLY A CA 1
ATOM 678 C C . GLY A 1 84 ? -6.299 4.416 26.818 1.00 87.62 84 GLY A C 1
ATOM 679 O O . GLY A 1 84 ? -6.800 3.878 27.805 1.00 87.62 84 GLY A O 1
ATOM 680 N N . MET A 1 85 ? -6.523 3.974 25.579 1.00 88.06 85 MET A N 1
ATOM 681 C CA . MET A 1 85 ? -7.321 2.799 25.237 1.00 88.06 85 MET A CA 1
ATOM 682 C C . MET A 1 85 ? -6.463 1.530 25.176 1.00 88.06 85 MET A C 1
ATOM 684 O O . MET A 1 85 ? -5.255 1.564 24.944 1.00 88.06 85 MET A O 1
ATOM 688 N N . SER A 1 86 ? -7.110 0.377 25.362 1.00 88.19 86 SER A N 1
ATOM 689 C CA . SER A 1 86 ? -6.459 -0.923 25.185 1.00 88.19 86 SER A CA 1
ATOM 690 C C . SER A 1 86 ? -6.058 -1.142 23.725 1.00 88.19 86 SER A C 1
ATOM 692 O O . SER A 1 86 ? -6.819 -0.820 22.815 1.00 88.19 86 SER A O 1
ATOM 694 N N . SER A 1 87 ? -4.915 -1.792 23.494 1.00 82.31 87 SER A N 1
ATOM 695 C CA . SER A 1 87 ? -4.489 -2.231 22.158 1.00 82.31 87 SER A CA 1
ATOM 696 C C . SER A 1 87 ? -5.486 -3.177 21.486 1.00 82.31 87 SER A C 1
ATOM 698 O O . SER A 1 87 ? -5.523 -3.259 20.263 1.00 82.31 87 SER A O 1
ATOM 700 N N . ASN A 1 88 ? -6.296 -3.878 22.283 1.00 86.50 88 ASN A N 1
ATOM 701 C CA . ASN A 1 88 ? -7.294 -4.838 21.811 1.00 86.50 88 ASN A CA 1
ATOM 702 C C . ASN A 1 88 ? -8.676 -4.194 21.641 1.00 86.50 88 ASN A C 1
ATOM 704 O O . ASN A 1 88 ? -9.658 -4.894 21.416 1.00 86.50 88 ASN A O 1
ATOM 708 N N . PHE A 1 89 ? -8.771 -2.867 21.784 1.00 90.12 89 PHE A N 1
ATOM 709 C CA . PHE A 1 89 ? -10.019 -2.139 21.579 1.00 90.12 89 PHE A CA 1
ATOM 710 C C . PHE A 1 89 ? -10.535 -2.304 20.149 1.00 90.12 89 PHE A C 1
ATOM 712 O O . PHE A 1 89 ? -11.737 -2.425 19.955 1.00 90.12 89 PHE A O 1
ATOM 719 N N . THR A 1 90 ? -9.636 -2.318 19.162 1.00 89.50 90 THR A N 1
ATOM 720 C CA . THR A 1 90 ? -9.982 -2.501 17.748 1.00 89.50 90 THR A CA 1
ATOM 721 C C . THR A 1 90 ? -9.851 -3.970 17.363 1.00 89.50 90 THR A C 1
ATOM 723 O O . THR A 1 90 ? -8.756 -4.527 17.434 1.00 89.50 90 THR A O 1
ATOM 726 N N . THR A 1 91 ? -10.954 -4.587 16.948 1.00 91.19 91 THR A N 1
ATOM 727 C CA . THR A 1 91 ? -11.004 -5.995 16.521 1.00 91.19 91 THR A CA 1
ATOM 728 C C . THR A 1 91 ? -10.833 -6.145 15.017 1.00 91.19 91 THR A C 1
ATOM 730 O O . THR A 1 91 ? -10.229 -7.115 14.568 1.00 91.19 91 THR A O 1
ATOM 733 N N . GLU A 1 92 ? -11.305 -5.165 14.245 1.00 94.19 92 GLU A N 1
ATOM 734 C CA . GLU A 1 92 ? -11.207 -5.143 12.787 1.00 94.19 92 GLU A CA 1
ATOM 735 C C . GLU A 1 92 ? -10.865 -3.730 12.309 1.00 94.19 92 GLU A C 1
ATOM 737 O O . GLU A 1 92 ? -11.391 -2.739 12.822 1.00 94.19 92 GLU A O 1
ATOM 742 N N . ALA A 1 93 ? -10.009 -3.629 11.294 1.00 96.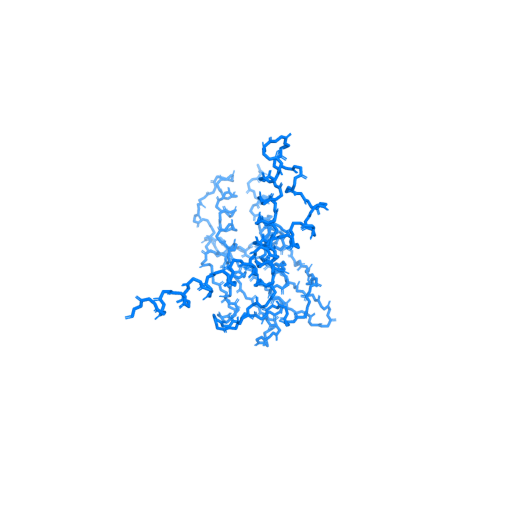44 93 ALA A N 1
ATOM 743 C CA . ALA A 1 93 ? -9.764 -2.382 10.579 1.00 96.44 93 ALA A CA 1
ATOM 744 C C . ALA A 1 93 ? -9.616 -2.694 9.091 1.00 96.44 93 ALA A C 1
ATOM 746 O O . ALA A 1 93 ? -8.694 -3.406 8.694 1.00 96.44 93 ALA A O 1
ATOM 747 N N . THR A 1 94 ? -10.539 -2.184 8.281 1.00 97.69 94 THR A N 1
ATOM 748 C CA . THR A 1 94 ? -10.655 -2.527 6.862 1.00 97.69 94 THR A CA 1
ATOM 749 C C . THR A 1 94 ? -10.704 -1.285 5.985 1.00 97.69 94 THR A C 1
ATOM 751 O O . THR A 1 94 ? -11.297 -0.271 6.357 1.00 97.69 94 THR A O 1
ATOM 754 N N . PHE A 1 95 ? -10.103 -1.368 4.802 1.00 98.38 95 PHE A N 1
ATOM 755 C CA . PHE A 1 95 ? -10.423 -0.483 3.687 1.00 98.38 95 PHE A CA 1
ATOM 756 C C . PHE A 1 95 ? -11.327 -1.223 2.716 1.00 98.38 95 PHE A C 1
ATOM 758 O O . PHE A 1 95 ? -10.971 -2.316 2.289 1.00 98.38 95 PHE A O 1
ATOM 765 N N . GLN A 1 96 ? -12.440 -0.604 2.335 1.00 97.94 96 GLN A N 1
ATOM 766 C CA . GLN A 1 96 ? -13.259 -1.044 1.211 1.00 97.94 96 GLN A CA 1
ATOM 767 C C . GLN A 1 96 ? -13.017 -0.099 0.043 1.00 97.94 96 GLN A C 1
ATOM 769 O O . GLN A 1 96 ? -13.237 1.114 0.156 1.00 97.94 96 GLN A O 1
ATOM 774 N N . ILE A 1 97 ? -12.536 -0.640 -1.070 1.00 98.06 97 ILE A N 1
ATOM 775 C CA . ILE A 1 97 ? -12.080 0.141 -2.214 1.00 98.06 97 ILE A CA 1
ATOM 776 C C . ILE A 1 97 ? -12.857 -0.283 -3.450 1.00 98.06 97 ILE A C 1
ATOM 778 O O . ILE A 1 97 ? -12.946 -1.462 -3.776 1.00 98.06 97 ILE A O 1
ATOM 782 N N . GLN A 1 98 ? -13.379 0.702 -4.177 1.00 97.38 98 GLN A N 1
ATOM 783 C CA . GLN A 1 98 ? -14.114 0.488 -5.415 1.00 97.38 98 GLN A CA 1
ATOM 784 C C . GLN A 1 98 ? -13.563 1.367 -6.536 1.00 97.38 98 GLN A C 1
ATOM 786 O O . GLN A 1 98 ? -13.353 2.568 -6.358 1.00 97.38 98 GLN A O 1
ATOM 791 N N . LEU A 1 99 ? -13.361 0.772 -7.706 1.00 95.56 99 LEU A N 1
ATOM 792 C CA . LEU A 1 99 ? -12.838 1.428 -8.895 1.00 95.56 99 LEU A CA 1
ATOM 793 C C . LEU A 1 99 ? -13.978 1.869 -9.815 1.00 95.56 99 LEU A C 1
ATOM 795 O O . LEU A 1 99 ? -14.880 1.100 -10.146 1.00 95.56 99 LEU A O 1
ATOM 799 N N . TYR A 1 100 ? -13.880 3.097 -10.310 1.00 93.31 100 TYR A N 1
ATOM 800 C CA . TYR A 1 100 ? -14.824 3.714 -11.232 1.00 93.31 100 TYR A CA 1
ATOM 801 C C . TYR A 1 100 ? -14.115 3.981 -12.561 1.00 93.31 100 TYR A C 1
ATOM 803 O O . TYR A 1 100 ? -13.612 5.073 -12.815 1.00 93.31 100 TYR A O 1
ATOM 811 N N . LYS A 1 101 ? -14.090 2.966 -13.439 1.00 87.94 101 LYS A N 1
ATOM 812 C CA . LYS A 1 101 ? -13.397 3.001 -14.747 1.00 87.94 101 LYS A CA 1
ATOM 813 C C . LYS A 1 101 ? -13.712 4.255 -15.574 1.00 87.94 101 LYS A C 1
ATOM 815 O O . LYS A 1 101 ? -12.805 4.854 -16.134 1.00 87.94 101 LYS A O 1
ATOM 820 N N . LYS A 1 102 ? -14.986 4.668 -15.622 1.00 87.31 102 LYS A N 1
ATOM 821 C CA . LYS A 1 102 ? -15.436 5.853 -16.378 1.00 87.31 102 LYS A CA 1
ATOM 822 C C . LYS A 1 102 ? -14.883 7.170 -15.829 1.00 87.31 102 LYS A C 1
ATOM 824 O O . LYS A 1 102 ? -14.666 8.097 -16.596 1.00 87.31 102 LYS A O 1
ATOM 829 N N . GLU A 1 103 ? -14.684 7.244 -14.517 1.00 88.00 103 GLU A N 1
ATOM 830 C CA . GLU A 1 103 ? -14.204 8.439 -13.814 1.00 88.00 103 GLU A CA 1
ATOM 831 C C . GLU A 1 103 ? -12.674 8.442 -13.669 1.00 88.00 103 GLU A C 1
ATOM 833 O O . GLU A 1 103 ? -12.116 9.417 -13.180 1.00 88.00 103 GLU A O 1
ATOM 838 N N . ASN A 1 104 ? -11.998 7.354 -14.070 1.00 88.44 104 ASN A N 1
ATOM 839 C CA . ASN A 1 104 ? -10.584 7.113 -13.783 1.00 88.44 104 ASN A CA 1
ATOM 840 C C . ASN A 1 104 ? -10.255 7.390 -12.302 1.00 88.44 104 ASN A C 1
ATOM 842 O O . ASN A 1 104 ? -9.313 8.116 -11.991 1.00 88.44 104 ASN A O 1
ATOM 846 N N . SER A 1 105 ? -11.090 6.879 -11.391 1.00 93.19 105 SER A N 1
ATOM 847 C CA . SER A 1 105 ? -10.996 7.162 -9.958 1.00 93.19 105 SER A CA 1
ATOM 848 C C . SER A 1 105 ? -11.272 5.923 -9.112 1.00 93.19 105 SER A C 1
ATOM 850 O O . SER A 1 105 ? -12.087 5.067 -9.463 1.00 93.19 105 SER A O 1
ATOM 852 N N . LEU A 1 10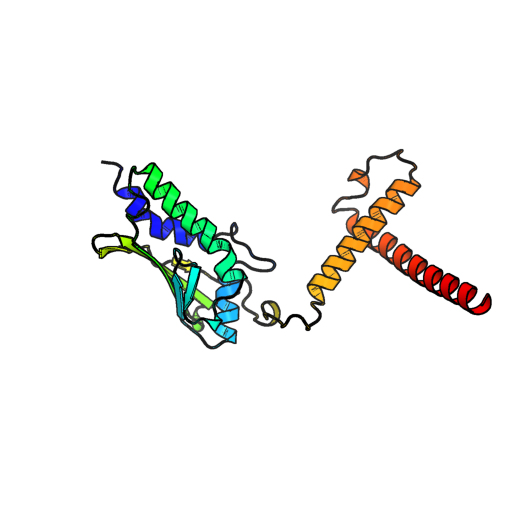6 ? -10.602 5.822 -7.972 1.00 95.06 106 LEU A N 1
ATOM 853 C CA . LEU A 1 106 ? -10.882 4.820 -6.951 1.00 95.06 106 LEU A CA 1
ATOM 854 C C . LEU A 1 106 ? -11.415 5.506 -5.700 1.00 95.06 106 LEU A C 1
ATOM 856 O O . LEU A 1 106 ? -10.920 6.556 -5.292 1.00 95.06 106 LEU A O 1
ATOM 860 N N . LYS A 1 107 ? -12.447 4.920 -5.100 1.00 96.75 107 LYS A N 1
ATOM 861 C CA . LYS A 1 107 ? -13.070 5.434 -3.882 1.00 96.75 107 LYS A CA 1
ATOM 862 C C . LYS A 1 107 ? -12.795 4.465 -2.749 1.00 96.75 107 LYS A C 1
ATOM 864 O O . LYS A 1 107 ? -13.056 3.276 -2.899 1.00 96.75 107 LYS A O 1
ATOM 869 N N . CYS A 1 108 ? -12.288 4.982 -1.639 1.00 97.50 108 CYS A N 1
ATOM 870 C CA . CYS A 1 108 ? -11.990 4.216 -0.438 1.00 97.50 108 CYS A CA 1
ATOM 871 C C . CYS A 1 108 ? -12.883 4.681 0.713 1.00 97.50 108 CYS A C 1
ATOM 873 O O . CYS A 1 108 ? -13.135 5.880 0.870 1.00 97.50 108 CYS A O 1
ATOM 875 N N . ILE A 1 109 ? -13.334 3.734 1.528 1.00 97.19 109 ILE A N 1
ATOM 876 C CA . ILE A 1 109 ? -13.853 3.990 2.866 1.00 97.19 109 ILE A CA 1
ATOM 877 C C . ILE A 1 109 ? -13.121 3.096 3.865 1.00 97.19 109 ILE A C 1
ATOM 879 O O . ILE A 1 109 ? -13.012 1.886 3.674 1.00 97.19 109 ILE A O 1
ATOM 883 N N . ALA A 1 110 ? -12.621 3.701 4.936 1.00 97.56 110 ALA A N 1
ATOM 884 C CA . ALA A 1 110 ? -12.064 2.974 6.064 1.00 97.56 110 ALA A CA 1
ATOM 885 C C . ALA A 1 110 ? -13.143 2.678 7.101 1.00 97.56 110 ALA A C 1
ATOM 887 O O . ALA A 1 110 ? -13.967 3.542 7.415 1.00 97.56 110 ALA A O 1
ATOM 888 N N . ILE A 1 111 ? -13.113 1.474 7.659 1.00 96.69 111 ILE A N 1
ATOM 889 C CA . ILE A 1 111 ? -14.045 1.021 8.686 1.00 96.69 111 ILE A CA 1
ATOM 890 C C . ILE A 1 111 ? -13.242 0.386 9.811 1.00 96.69 111 ILE A C 1
ATOM 892 O O . ILE A 1 111 ? -12.470 -0.546 9.591 1.00 96.69 111 ILE A O 1
ATOM 896 N N . ILE A 1 112 ? -13.443 0.890 11.023 1.00 95.69 112 ILE A N 1
ATOM 897 C CA . ILE A 1 112 ? -12.850 0.351 12.245 1.00 95.69 112 ILE A CA 1
ATOM 898 C C . ILE A 1 112 ? -13.978 -0.204 13.106 1.00 95.69 112 ILE A C 1
ATOM 900 O O . ILE A 1 112 ? -14.930 0.519 13.402 1.00 95.69 112 ILE A O 1
ATOM 904 N N . THR A 1 113 ? -13.876 -1.466 13.509 1.00 94.12 113 THR A N 1
ATOM 905 C CA . THR A 1 113 ? -14.817 -2.111 14.430 1.00 94.12 113 THR A CA 1
ATOM 906 C C . THR A 1 113 ? -14.150 -2.257 15.794 1.00 94.12 113 THR A C 1
ATOM 908 O O . THR A 1 113 ? -13.018 -2.739 15.892 1.00 94.12 113 THR A O 1
ATOM 911 N N . ASP A 1 114 ? -14.836 -1.823 16.851 1.00 92.62 114 ASP A N 1
ATOM 912 C CA . ASP A 1 114 ? -14.366 -2.026 18.220 1.00 92.62 114 ASP A CA 1
ATOM 913 C C . ASP A 1 114 ? -14.771 -3.397 18.794 1.00 92.62 114 ASP A C 1
ATOM 915 O O . ASP A 1 114 ? -15.568 -4.144 18.221 1.00 92.62 114 ASP A O 1
ATOM 919 N N . ALA A 1 115 ? -14.242 -3.725 19.971 1.00 90.50 115 ALA A N 1
ATOM 920 C CA . ALA A 1 115 ? -14.551 -4.957 20.694 1.00 90.50 115 ALA A CA 1
ATOM 921 C C . ALA A 1 115 ? -16.031 -5.105 21.097 1.00 90.50 115 ALA A C 1
ATOM 923 O O . ALA A 1 115 ? -16.473 -6.215 21.383 1.00 90.50 115 ALA A O 1
ATOM 924 N N . ASN A 1 116 ? -16.807 -4.016 21.093 1.00 89.62 116 ASN A N 1
ATOM 925 C CA . ASN A 1 116 ? -18.249 -4.029 21.346 1.00 89.62 116 ASN A CA 1
ATOM 926 C C . ASN A 1 116 ? -19.069 -4.153 20.047 1.00 89.62 116 ASN A C 1
ATOM 928 O O . ASN A 1 116 ? -20.299 -4.117 20.092 1.00 89.62 116 ASN A O 1
ATOM 932 N N . GLY A 1 117 ? -18.413 -4.266 18.887 1.00 89.25 117 GLY A N 1
ATOM 933 C CA . GLY A 1 117 ? -19.044 -4.337 17.570 1.00 89.25 117 GLY A CA 1
ATOM 934 C C . GLY A 1 117 ? -19.448 -2.979 16.987 1.00 89.25 117 GLY A C 1
ATOM 935 O O . GLY A 1 117 ? -20.101 -2.929 15.941 1.00 89.25 117 GLY A O 1
ATOM 936 N N . LYS A 1 118 ? -19.082 -1.860 17.621 1.00 92.12 118 LYS A N 1
ATOM 937 C CA . LYS A 1 118 ? -19.374 -0.524 17.099 1.00 92.12 118 LYS A CA 1
ATOM 938 C C . LYS A 1 118 ? -18.443 -0.202 15.937 1.00 92.12 118 LYS A C 1
ATOM 940 O O . LYS A 1 118 ? -17.226 -0.325 16.047 1.00 92.12 118 LYS A O 1
ATOM 945 N N . LYS A 1 119 ? -19.032 0.280 14.841 1.00 93.69 119 LYS A N 1
ATOM 946 C CA . LYS A 1 119 ? -18.308 0.674 13.630 1.00 93.69 119 LYS A CA 1
ATOM 947 C C . LYS A 1 119 ? -18.064 2.179 13.583 1.00 93.69 119 LYS A C 1
ATOM 949 O O . LYS A 1 119 ? -18.980 2.978 13.779 1.00 93.69 119 LYS A O 1
ATOM 954 N N . TYR A 1 120 ? -16.834 2.546 13.262 1.00 93.50 120 TYR A N 1
ATOM 955 C CA . TYR A 1 120 ? -16.369 3.904 13.021 1.00 93.50 120 TYR A CA 1
ATOM 956 C C . TYR A 1 120 ? -16.011 4.008 11.541 1.00 93.50 120 TYR A C 1
ATOM 958 O O . TYR A 1 120 ? -15.084 3.345 11.076 1.00 93.50 120 TYR A O 1
ATOM 966 N N . LEU A 1 121 ? -16.790 4.791 10.796 1.00 94.31 121 LEU A N 1
ATOM 967 C CA . LEU A 1 121 ? -16.652 4.917 9.349 1.00 94.31 121 LEU A CA 1
ATOM 968 C C . LEU A 1 121 ? -15.941 6.222 9.005 1.00 94.31 121 LEU A C 1
ATOM 970 O O . LEU A 1 121 ? -16.298 7.286 9.512 1.00 94.31 121 LEU A O 1
ATOM 974 N N . GLY A 1 122 ? -14.965 6.126 8.109 1.00 93.44 122 GLY A N 1
ATOM 975 C CA . GLY A 1 122 ? -14.374 7.283 7.456 1.00 93.44 122 GLY A CA 1
ATOM 976 C C . GLY A 1 122 ? -15.311 7.905 6.422 1.00 93.44 122 GLY A C 1
ATOM 977 O O . GLY A 1 122 ? -16.329 7.332 6.027 1.00 93.44 122 GLY A O 1
ATOM 978 N N . SER A 1 123 ? -14.943 9.089 5.948 1.00 93.69 123 SER A N 1
ATOM 979 C CA . SER A 1 123 ? -15.525 9.679 4.754 1.00 93.69 123 SER A CA 1
ATOM 980 C C . SER A 1 123 ? -15.141 8.853 3.525 1.00 93.69 123 SER A C 1
ATOM 982 O O . SER A 1 123 ? -14.071 8.248 3.455 1.00 93.69 123 SER A O 1
ATOM 984 N N . LYS A 1 124 ? -16.030 8.830 2.528 1.00 95.44 124 LYS A N 1
ATOM 985 C CA . LYS A 1 124 ? -15.732 8.215 1.235 1.00 95.44 124 LYS A CA 1
ATOM 986 C C . LYS A 1 124 ? -14.781 9.132 0.468 1.00 95.44 124 LYS A C 1
ATOM 988 O O . LYS A 1 124 ? -15.209 10.163 -0.047 1.00 95.44 124 LYS A O 1
ATOM 993 N N . GLN A 1 125 ? -13.506 8.769 0.411 1.00 94.94 125 GLN A N 1
ATOM 994 C CA . GLN A 1 125 ? -12.469 9.563 -0.249 1.00 94.94 125 GLN A CA 1
ATOM 995 C C . GLN A 1 125 ? -12.237 9.062 -1.672 1.00 94.94 125 GLN A C 1
ATOM 997 O O . GLN A 1 125 ? -12.325 7.862 -1.925 1.00 94.94 125 GLN A O 1
ATOM 1002 N N . SER A 1 126 ? -11.962 9.979 -2.602 1.00 95.25 126 SER A N 1
ATOM 1003 C CA . SER A 1 126 ? -11.722 9.670 -4.014 1.00 95.25 126 SER A CA 1
ATOM 1004 C C . SER A 1 126 ? -10.279 9.980 -4.381 1.00 95.25 126 SER A C 1
ATOM 1006 O O . SER A 1 126 ? -9.805 11.090 -4.150 1.00 95.25 126 SER A O 1
ATOM 1008 N N . PHE A 1 127 ? -9.612 9.023 -5.010 1.00 94.00 127 PHE A N 1
ATOM 1009 C CA . PHE A 1 127 ? -8.231 9.125 -5.460 1.00 94.00 127 PHE A CA 1
ATOM 1010 C C . PHE A 1 127 ? -8.168 8.885 -6.963 1.00 94.00 127 PHE A C 1
ATOM 1012 O O . PHE A 1 127 ? -8.923 8.077 -7.507 1.00 94.00 127 PHE A O 1
ATOM 1019 N N . HIS A 1 128 ? -7.267 9.592 -7.632 1.00 91.38 128 HIS A N 1
ATOM 1020 C CA . HIS A 1 128 ? -7.074 9.477 -9.071 1.00 91.38 128 HIS A CA 1
ATOM 1021 C C . HIS A 1 128 ? -5.673 8.916 -9.313 1.00 91.38 128 HIS A C 1
ATOM 1023 O O . HIS A 1 128 ? -4.708 9.560 -8.896 1.00 91.38 128 HIS A O 1
ATOM 1029 N N . PRO A 1 129 ? -5.536 7.734 -9.937 1.00 88.44 129 PRO A N 1
ATOM 1030 C CA . PRO A 1 129 ? -4.235 7.250 -10.365 1.00 88.44 129 PRO A CA 1
ATOM 1031 C C . PRO A 1 129 ? -3.638 8.244 -11.367 1.00 88.44 129 PRO A C 1
ATOM 1033 O O . PRO A 1 129 ? -4.301 8.682 -12.312 1.00 88.44 129 PRO A O 1
ATOM 1036 N N . HIS A 1 130 ? -2.381 8.604 -11.145 1.00 80.81 130 HIS A N 1
ATOM 1037 C CA . HIS A 1 130 ? -1.596 9.448 -12.034 1.00 80.81 130 HIS A CA 1
ATOM 1038 C C . HIS A 1 130 ? -1.144 8.681 -13.276 1.00 80.81 130 HIS A C 1
ATOM 1040 O O . HIS A 1 130 ? -1.104 9.253 -14.364 1.00 80.81 130 HIS A O 1
ATOM 1046 N N . ASN A 1 131 ? -0.820 7.394 -13.123 1.00 75.38 131 ASN A N 1
ATOM 1047 C CA . ASN A 1 131 ? -0.457 6.520 -14.231 1.00 75.38 131 ASN A CA 1
ATOM 1048 C C . ASN A 1 131 ? -1.408 5.321 -14.277 1.00 75.38 131 ASN A C 1
ATOM 1050 O O . ASN A 1 131 ? -1.409 4.472 -13.389 1.00 75.38 131 ASN A O 1
ATOM 1054 N N . ASN A 1 132 ? -2.215 5.262 -15.332 1.00 74.25 132 ASN A N 1
ATOM 1055 C CA . ASN A 1 132 ? -3.235 4.241 -15.551 1.00 74.25 132 ASN A CA 1
ATOM 1056 C C . ASN A 1 132 ? -2.905 3.302 -16.721 1.00 74.25 132 ASN A C 1
ATOM 1058 O O . ASN A 1 132 ? -3.813 2.645 -17.231 1.00 74.25 132 ASN A O 1
ATOM 1062 N N . ASP A 1 133 ? -1.643 3.254 -17.163 1.00 74.62 133 ASP A N 1
ATOM 1063 C CA . ASP A 1 133 ? -1.180 2.291 -18.158 1.00 74.62 133 ASP A CA 1
ATOM 1064 C C . ASP A 1 133 ? -0.614 1.040 -17.451 1.00 74.62 133 ASP A C 1
ATOM 1066 O O . ASP A 1 133 ? 0.499 1.078 -16.905 1.00 74.62 133 ASP A O 1
ATOM 1070 N N . PRO A 1 134 ? -1.332 -0.105 -17.493 1.00 67.56 134 PRO A N 1
ATOM 1071 C CA . PRO A 1 134 ? -0.928 -1.321 -16.795 1.00 67.56 134 PRO A CA 1
ATOM 1072 C C . PRO A 1 134 ? 0.428 -1.855 -17.252 1.00 67.56 134 PRO A C 1
ATOM 1074 O O . PRO A 1 134 ? 1.077 -2.583 -16.505 1.00 67.56 134 PRO A O 1
ATOM 1077 N N . LYS A 1 135 ? 0.907 -1.480 -18.451 1.00 68.38 135 LYS A N 1
ATOM 1078 C CA . LYS A 1 135 ? 2.231 -1.886 -18.948 1.00 68.38 135 LYS A CA 1
ATOM 1079 C C . LYS A 1 135 ? 3.352 -1.482 -18.002 1.00 68.38 135 LYS A C 1
ATOM 1081 O O . LYS A 1 135 ? 4.324 -2.219 -17.884 1.00 68.38 135 LYS A O 1
ATOM 1086 N N . TRP A 1 136 ? 3.198 -0.358 -17.308 1.00 65.56 136 TRP A N 1
ATOM 1087 C CA . TRP A 1 136 ? 4.187 0.120 -16.349 1.00 65.56 136 TRP A CA 1
ATOM 1088 C C . TRP A 1 136 ? 4.124 -0.633 -15.032 1.00 65.56 136 TRP A C 1
ATOM 1090 O O . TRP A 1 136 ? 5.116 -0.641 -14.322 1.00 65.56 136 TRP A O 1
ATOM 1100 N N . PHE A 1 137 ? 3.012 -1.293 -14.709 1.00 69.25 137 PHE A N 1
ATOM 1101 C CA . PHE A 1 137 ? 2.741 -1.889 -13.398 1.00 69.25 137 PHE A CA 1
ATOM 1102 C C . PHE A 1 137 ? 2.649 -3.412 -13.411 1.00 69.25 137 PHE A C 1
ATOM 1104 O O . PHE A 1 137 ? 2.358 -4.006 -12.375 1.00 69.25 137 PHE A O 1
ATOM 1111 N N . LYS A 1 138 ? 2.969 -4.045 -14.543 1.00 63.75 138 LYS A N 1
ATOM 1112 C CA . LYS A 1 138 ? 3.045 -5.501 -14.642 1.00 63.75 138 LYS A CA 1
ATOM 1113 C C . LYS A 1 138 ? 3.937 -6.059 -13.535 1.00 63.75 138 LYS A C 1
ATOM 1115 O O . LYS A 1 138 ? 5.121 -5.719 -13.438 1.00 63.75 138 LYS A O 1
ATOM 1120 N N . ILE A 1 139 ? 3.357 -6.922 -12.705 1.00 56.47 139 ILE A N 1
ATOM 1121 C CA . ILE A 1 139 ? 4.098 -7.740 -11.745 1.00 56.47 139 ILE A CA 1
ATOM 1122 C C . ILE A 1 139 ? 4.649 -8.906 -12.543 1.00 56.47 139 ILE A C 1
ATOM 1124 O O . ILE A 1 139 ? 4.046 -9.972 -12.654 1.00 56.47 139 ILE A O 1
ATOM 1128 N N . HIS A 1 140 ? 5.765 -8.642 -13.196 1.00 49.16 140 HIS A N 1
ATOM 1129 C CA . HIS A 1 140 ? 6.426 -9.637 -13.997 1.00 49.16 140 HIS A CA 1
ATOM 1130 C C . HIS A 1 140 ? 7.025 -10.736 -13.116 1.00 49.16 140 HIS A C 1
ATOM 1132 O O . HIS A 1 140 ? 7.476 -10.496 -11.992 1.00 49.16 140 HIS A O 1
ATOM 1138 N N . SER A 1 141 ? 6.983 -11.970 -13.620 1.00 42.72 141 SER A N 1
ATOM 1139 C CA . SER A 1 141 ? 7.619 -13.096 -12.943 1.00 42.72 141 SER A CA 1
ATOM 1140 C C . SER A 1 141 ? 9.125 -12.831 -12.861 1.00 42.72 141 SER A C 1
ATOM 1142 O O . SER A 1 141 ? 9.671 -12.117 -13.696 1.00 42.72 141 SER A O 1
ATOM 1144 N N . LYS A 1 142 ? 9.809 -13.425 -11.879 1.00 44.78 142 LYS A N 1
ATOM 1145 C CA . LYS A 1 142 ? 11.248 -13.255 -11.580 1.00 44.78 142 LYS A CA 1
ATOM 1146 C C . LYS A 1 142 ? 12.209 -13.450 -12.781 1.00 44.78 142 LYS A C 1
ATOM 1148 O O . LYS A 1 142 ? 13.404 -13.236 -12.622 1.00 44.78 142 LYS A O 1
ATOM 1153 N N . ASN A 1 143 ? 11.696 -13.866 -13.941 1.00 46.88 143 ASN A N 1
ATOM 1154 C CA . ASN A 1 143 ? 12.426 -14.164 -15.170 1.00 46.88 143 ASN A CA 1
ATOM 1155 C C . ASN A 1 143 ? 12.241 -13.128 -16.296 1.00 46.88 143 ASN A C 1
ATOM 1157 O O . ASN A 1 143 ? 12.907 -13.259 -17.320 1.00 46.88 143 ASN A O 1
ATOM 1161 N N . ASP A 1 144 ? 11.364 -12.130 -16.161 1.00 47.12 144 ASP A N 1
ATOM 1162 C CA . ASP A 1 144 ? 11.257 -11.083 -17.182 1.00 47.12 144 ASP A CA 1
ATOM 1163 C C . ASP A 1 144 ? 12.305 -9.998 -16.887 1.00 47.12 144 ASP A C 1
ATOM 1165 O O . ASP A 1 144 ? 12.286 -9.391 -15.814 1.00 47.12 144 ASP A O 1
ATOM 1169 N N . MET A 1 145 ? 13.238 -9.770 -17.821 1.00 50.03 145 MET A N 1
ATOM 1170 C CA . MET A 1 145 ? 14.253 -8.719 -17.676 1.00 50.03 145 MET A CA 1
ATOM 1171 C C . MET A 1 145 ? 13.574 -7.359 -17.513 1.00 50.03 145 MET A C 1
ATOM 1173 O O . MET A 1 145 ? 12.841 -6.894 -18.390 1.00 50.03 145 MET A O 1
ATOM 1177 N N . ASP A 1 146 ? 13.820 -6.723 -16.374 1.00 59.09 146 ASP A N 1
ATOM 1178 C CA . ASP A 1 146 ? 13.311 -5.401 -16.040 1.00 59.09 146 ASP A CA 1
ATOM 1179 C C . ASP A 1 146 ? 14.199 -4.351 -16.710 1.00 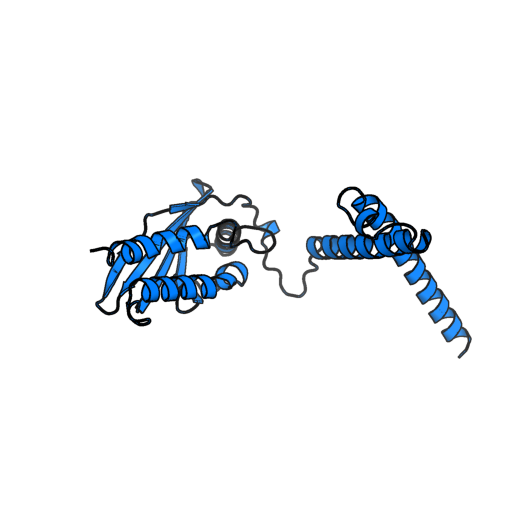59.09 146 ASP A C 1
ATOM 1181 O O . ASP A 1 146 ? 15.035 -3.724 -16.070 1.00 59.09 146 ASP A O 1
ATOM 1185 N N . TRP A 1 147 ? 14.046 -4.182 -18.026 1.00 51.84 147 TRP A N 1
ATOM 1186 C CA . TRP A 1 147 ? 14.890 -3.302 -18.841 1.00 51.84 147 TRP A CA 1
ATOM 1187 C C . TRP A 1 147 ? 14.990 -1.874 -18.299 1.00 51.84 147 TRP A C 1
ATOM 1189 O O . TRP A 1 147 ? 16.003 -1.218 -18.512 1.00 51.84 147 TRP A O 1
ATOM 1199 N N . LEU A 1 148 ? 13.959 -1.373 -17.611 1.00 50.94 148 LEU A N 1
ATOM 1200 C CA . LEU A 1 148 ? 13.957 -0.024 -17.042 1.00 50.94 148 LEU A CA 1
ATOM 1201 C C . LEU A 1 148 ? 14.754 0.044 -15.740 1.00 50.94 148 LEU A C 1
ATOM 1203 O O . LEU A 1 148 ? 15.509 0.994 -15.538 1.00 50.94 148 LEU A O 1
ATOM 1207 N N . ASN A 1 149 ? 14.621 -0.956 -14.875 1.00 58.72 149 ASN A N 1
ATOM 1208 C CA . ASN A 1 149 ? 15.385 -1.038 -13.636 1.00 58.72 149 ASN A CA 1
ATOM 1209 C C . ASN A 1 149 ? 16.831 -1.464 -13.897 1.00 58.72 149 ASN A C 1
ATOM 1211 O O . ASN A 1 149 ? 17.741 -0.913 -13.296 1.00 58.72 149 ASN A O 1
ATOM 1215 N N . GLU A 1 150 ? 17.079 -2.352 -14.859 1.00 59.66 150 GLU A N 1
ATOM 1216 C CA . GLU A 1 150 ? 18.419 -2.673 -15.348 1.00 59.66 150 GLU A CA 1
ATOM 1217 C C . GLU A 1 150 ? 19.063 -1.476 -16.035 1.00 59.66 150 GLU A C 1
ATOM 1219 O O . GLU A 1 150 ? 20.211 -1.178 -15.724 1.00 59.66 150 GLU A O 1
ATOM 1224 N N . ALA A 1 151 ? 18.348 -0.731 -16.885 1.00 62.84 151 ALA A N 1
ATOM 1225 C CA . ALA A 1 151 ? 18.879 0.507 -17.455 1.00 62.84 151 ALA A CA 1
ATOM 1226 C C . ALA A 1 151 ? 19.154 1.551 -16.364 1.00 62.84 151 ALA A C 1
ATOM 1228 O O . ALA A 1 151 ? 20.200 2.193 -16.391 1.00 62.84 151 ALA A O 1
ATOM 1229 N N . GLY A 1 152 ? 18.265 1.694 -15.377 1.00 65.12 152 GLY A N 1
ATOM 1230 C CA . GLY A 1 152 ? 18.458 2.584 -14.231 1.00 65.12 152 GLY A CA 1
ATOM 1231 C C . GLY A 1 152 ? 19.641 2.169 -13.351 1.00 65.12 152 GLY A C 1
ATOM 1232 O O . GLY A 1 152 ? 20.444 3.008 -12.950 1.00 65.12 152 GLY A O 1
ATOM 1233 N N . ASN A 1 153 ? 19.803 0.872 -13.104 1.00 73.12 153 ASN A N 1
ATOM 1234 C CA . ASN A 1 153 ? 20.888 0.308 -12.310 1.00 73.12 153 ASN A CA 1
ATOM 1235 C C . ASN A 1 153 ? 22.230 0.369 -13.056 1.00 73.12 153 ASN A C 1
ATOM 1237 O O . ASN A 1 153 ? 23.243 0.741 -12.467 1.00 73.12 153 ASN A O 1
ATOM 1241 N N . GLN A 1 154 ? 22.252 0.077 -14.359 1.00 74.50 154 GLN A N 1
ATOM 1242 C CA . GLN A 1 154 ? 23.426 0.250 -15.220 1.00 74.50 154 GLN A CA 1
ATOM 1243 C C . GLN A 1 154 ? 23.828 1.721 -15.330 1.00 74.50 154 GLN A C 1
ATOM 1245 O O . GLN A 1 154 ? 25.020 2.029 -15.258 1.00 74.50 154 GLN A O 1
ATOM 1250 N N . LEU A 1 155 ? 22.858 2.631 -15.463 1.00 74.56 155 LEU A N 1
ATOM 1251 C CA . LEU A 1 155 ? 23.107 4.068 -15.488 1.00 74.56 155 LEU A CA 1
ATOM 1252 C C . LEU A 1 155 ? 23.716 4.526 -14.157 1.00 74.56 155 LEU A C 1
ATOM 1254 O O . LEU A 1 155 ? 24.792 5.114 -14.166 1.00 74.56 155 LEU A O 1
ATOM 1258 N N . ASN A 1 156 ? 23.118 4.154 -13.024 1.00 78.62 156 ASN A N 1
ATOM 1259 C CA . ASN A 1 156 ? 23.619 4.485 -11.686 1.00 78.62 156 ASN A CA 1
ATOM 1260 C C . ASN A 1 156 ? 25.020 3.891 -11.423 1.00 78.62 156 ASN A C 1
ATOM 1262 O O . ASN A 1 156 ? 25.927 4.566 -10.936 1.00 78.62 156 ASN A O 1
ATOM 1266 N N . THR A 1 157 ? 25.251 2.647 -11.847 1.00 82.31 157 THR A N 1
ATOM 1267 C CA . THR A 1 157 ? 26.565 1.993 -11.758 1.00 82.31 157 THR A CA 1
ATOM 1268 C C . THR A 1 157 ? 27.607 2.746 -12.593 1.00 82.31 157 THR A C 1
ATOM 1270 O O . THR A 1 157 ? 28.702 3.042 -12.112 1.00 82.31 157 THR A O 1
ATOM 1273 N N . SER A 1 158 ? 27.265 3.119 -13.829 1.00 83.94 158 SER A N 1
ATOM 1274 C CA . SER A 1 158 ? 28.143 3.891 -14.718 1.00 83.94 158 SER A CA 1
ATOM 1275 C C . SER A 1 158 ? 28.421 5.295 -14.172 1.00 83.94 158 SER A C 1
ATOM 1277 O O . SER A 1 158 ? 29.554 5.769 -14.223 1.00 83.94 158 SER A O 1
ATOM 1279 N N . GLU A 1 159 ? 27.422 5.959 -13.595 1.00 84.12 159 GLU A N 1
ATOM 1280 C CA . GLU A 1 159 ? 27.584 7.251 -12.923 1.00 84.12 159 GLU A CA 1
ATOM 1281 C C . GLU A 1 159 ? 28.569 7.167 -11.757 1.00 84.12 159 GLU A C 1
ATOM 1283 O O . GLU A 1 159 ? 29.460 8.013 -11.627 1.00 84.12 159 GLU A O 1
ATOM 1288 N N . TRP A 1 160 ? 28.442 6.133 -10.929 1.00 81.25 160 TRP A N 1
ATOM 1289 C CA . TRP A 1 160 ? 29.306 5.932 -9.776 1.00 81.25 160 TRP A CA 1
ATOM 1290 C C . TRP A 1 160 ? 30.762 5.668 -10.192 1.00 81.25 160 TRP A C 1
ATOM 1292 O O . TRP A 1 160 ? 31.670 6.365 -9.727 1.00 81.25 160 TRP A O 1
ATOM 1302 N N . PHE A 1 161 ? 31.000 4.756 -11.145 1.00 85.88 161 PHE A N 1
ATOM 1303 C CA . PHE A 1 161 ? 32.347 4.494 -11.675 1.00 85.88 161 PHE A CA 1
ATOM 1304 C C . PHE A 1 161 ? 32.957 5.724 -12.354 1.00 85.88 161 PHE A C 1
ATOM 1306 O O . PHE A 1 161 ? 34.124 6.049 -12.123 1.00 85.88 161 PHE A O 1
ATOM 1313 N N . GLY A 1 162 ? 32.177 6.455 -13.151 1.00 86.19 162 GLY A N 1
ATOM 1314 C CA . GLY A 1 162 ? 32.652 7.665 -13.811 1.00 86.19 162 GLY A CA 1
ATOM 1315 C C . GLY A 1 162 ? 33.055 8.762 -12.830 1.00 86.19 162 GLY A C 1
ATOM 1316 O O . GLY A 1 162 ? 34.082 9.414 -13.026 1.00 86.19 162 GLY A O 1
ATOM 1317 N N . ALA A 1 163 ? 32.296 8.944 -11.747 1.00 85.81 163 ALA A N 1
ATOM 1318 C CA . ALA A 1 163 ? 32.639 9.898 -10.697 1.00 85.81 163 ALA A CA 1
ATOM 1319 C C . ALA A 1 163 ? 33.957 9.531 -9.996 1.00 85.81 163 ALA A C 1
ATOM 1321 O O . ALA A 1 163 ? 34.788 10.412 -9.771 1.00 85.81 163 ALA A O 1
ATOM 1322 N N . ILE A 1 164 ? 34.180 8.244 -9.705 1.00 86.81 164 ILE A N 1
ATOM 1323 C CA . ILE A 1 164 ? 35.417 7.746 -9.081 1.00 86.81 164 ILE A CA 1
ATOM 1324 C C . ILE A 1 164 ? 36.624 7.961 -9.987 1.00 86.81 164 ILE A C 1
ATOM 1326 O O . ILE A 1 164 ? 37.634 8.495 -9.535 1.00 86.81 164 ILE A O 1
ATOM 1330 N N . ILE A 1 165 ? 36.524 7.595 -11.264 1.00 87.12 165 ILE A N 1
ATOM 1331 C CA . ILE A 1 165 ? 37.629 7.728 -12.224 1.00 87.12 165 ILE A CA 1
ATOM 1332 C C . ILE A 1 165 ? 37.998 9.193 -12.408 1.00 87.12 165 ILE A C 1
ATOM 1334 O O . ILE A 1 165 ? 39.172 9.561 -12.346 1.00 87.12 165 ILE A O 1
ATOM 1338 N N . ARG A 1 166 ? 36.990 10.054 -12.589 1.00 86.56 166 ARG A N 1
ATOM 1339 C CA . ARG A 1 166 ? 37.214 11.494 -12.711 1.00 86.56 166 ARG A CA 1
ATOM 1340 C C . ARG A 1 166 ? 37.842 12.043 -11.439 1.00 86.56 166 ARG A C 1
ATOM 1342 O O . ARG A 1 166 ? 38.818 12.769 -11.541 1.00 86.56 166 ARG A O 1
ATOM 1349 N N . TYR A 1 167 ? 37.358 11.667 -10.258 1.00 87.25 167 TYR A N 1
ATOM 1350 C CA . TYR A 1 167 ? 37.961 12.070 -8.987 1.00 87.25 167 TYR A CA 1
ATOM 1351 C C . TYR A 1 167 ? 39.427 11.615 -8.858 1.00 87.25 167 TYR A C 1
ATOM 1353 O O . TYR A 1 167 ? 40.289 12.425 -8.507 1.00 87.25 167 TYR A O 1
ATOM 1361 N N . ALA A 1 168 ? 39.722 10.358 -9.199 1.00 85.62 168 ALA A N 1
ATOM 1362 C CA . ALA A 1 168 ? 41.064 9.783 -9.153 1.00 85.62 168 ALA A CA 1
ATOM 1363 C C . ALA A 1 168 ? 42.038 10.507 -10.097 1.00 85.62 168 ALA A C 1
ATOM 1365 O O . ALA A 1 168 ? 43.163 10.800 -9.699 1.00 85.62 168 ALA A O 1
ATOM 1366 N N . ALA A 1 169 ? 41.589 10.902 -11.294 1.00 86.00 169 ALA A N 1
ATOM 1367 C CA . ALA A 1 169 ? 42.393 11.679 -12.242 1.00 86.00 169 ALA A CA 1
ATOM 1368 C C . ALA A 1 169 ? 42.824 13.057 -11.697 1.00 86.00 169 ALA A C 1
ATOM 1370 O O . ALA A 1 169 ? 43.832 13.612 -12.133 1.00 86.00 169 ALA A O 1
ATOM 1371 N N . TYR A 1 170 ? 42.097 13.610 -10.718 1.00 85.25 170 TYR A N 1
ATOM 1372 C CA . TYR A 1 170 ? 42.473 14.850 -10.032 1.00 85.25 170 TYR A CA 1
ATOM 1373 C C . TYR A 1 170 ? 43.335 14.626 -8.776 1.00 85.25 170 TYR A C 1
ATOM 1375 O O . TYR A 1 170 ? 43.612 15.601 -8.074 1.00 85.25 170 TYR A O 1
ATOM 1383 N N . PHE A 1 171 ? 43.773 13.392 -8.485 1.00 79.62 171 PHE A N 1
ATOM 1384 C CA . PHE A 1 171 ? 44.653 13.042 -7.356 1.00 79.62 171 PHE A CA 1
ATOM 1385 C C . PHE A 1 171 ? 44.210 13.672 -6.019 1.00 79.62 171 PHE A C 1
ATOM 1387 O O . PHE A 1 171 ? 45.016 14.226 -5.276 1.00 79.62 171 PHE A O 1
ATOM 1394 N N . GLY A 1 172 ? 42.901 13.685 -5.743 1.00 67.94 172 GLY A N 1
ATOM 1395 C CA . GLY A 1 172 ? 42.347 14.224 -4.493 1.00 67.94 172 GLY A CA 1
ATOM 1396 C C . GLY A 1 172 ? 42.387 15.754 -4.342 1.00 67.94 172 GLY A C 1
ATOM 1397 O O . GLY A 1 172 ? 41.929 16.271 -3.326 1.00 67.94 172 GLY A O 1
ATOM 1398 N N . LYS A 1 173 ? 42.848 16.513 -5.350 1.00 79.50 173 LYS A N 1
ATOM 1399 C CA . LYS A 1 173 ? 42.918 17.992 -5.312 1.00 79.50 173 LYS A CA 1
ATOM 1400 C C . LYS A 1 173 ? 41.547 18.683 -5.273 1.00 79.50 173 LYS A C 1
ATOM 1402 O O . LYS A 1 173 ? 41.466 19.894 -5.084 1.00 79.50 173 LYS A O 1
ATOM 1407 N N . ARG A 1 174 ? 40.460 17.941 -5.497 1.00 83.62 174 ARG A N 1
ATOM 1408 C CA . ARG A 1 174 ? 39.072 18.428 -5.491 1.00 83.62 174 ARG A CA 1
ATOM 1409 C C . ARG A 1 174 ? 38.203 17.475 -4.682 1.00 83.62 174 ARG A C 1
ATOM 1411 O O . ARG A 1 174 ? 38.437 16.277 -4.718 1.00 83.62 174 ARG A O 1
ATOM 1418 N N . LYS A 1 175 ? 37.186 17.988 -3.982 1.00 85.06 175 LYS A N 1
ATOM 1419 C CA . LYS A 1 175 ? 36.250 17.164 -3.192 1.00 85.06 175 LYS A CA 1
ATOM 1420 C C . LYS A 1 175 ? 35.374 16.292 -4.104 1.00 85.06 175 LYS A C 1
ATOM 1422 O O . LYS A 1 175 ? 34.947 16.752 -5.159 1.00 85.06 175 LYS A O 1
ATOM 1427 N N . PHE A 1 176 ? 35.044 15.076 -3.665 1.00 80.62 176 PHE A N 1
ATOM 1428 C CA . PHE A 1 176 ? 34.251 14.110 -4.440 1.00 80.62 176 PHE A CA 1
ATOM 1429 C C . PHE A 1 176 ? 32.877 14.650 -4.883 1.00 80.62 176 PHE A C 1
ATOM 1431 O O . PHE A 1 176 ? 32.492 14.475 -6.036 1.00 80.62 176 PHE A O 1
ATOM 1438 N N . ASN A 1 177 ? 32.189 15.420 -4.031 1.00 81.12 177 ASN A N 1
ATOM 1439 C CA . ASN A 1 177 ? 30.877 16.019 -4.342 1.00 81.12 177 ASN A CA 1
ATOM 1440 C C . ASN A 1 177 ? 30.898 17.003 -5.530 1.00 81.12 177 ASN A C 1
ATOM 1442 O O . ASN A 1 177 ? 29.857 17.313 -6.108 1.00 81.12 177 ASN A O 1
ATOM 1446 N N . VAL A 1 178 ? 32.078 17.499 -5.925 1.00 82.94 178 VAL A N 1
ATOM 1447 C CA . VAL A 1 178 ? 32.228 18.310 -7.145 1.00 82.94 178 VAL A CA 1
ATOM 1448 C C . VAL A 1 178 ? 31.977 17.462 -8.397 1.00 82.94 178 VAL A C 1
ATOM 1450 O O . VAL A 1 178 ? 31.500 17.982 -9.401 1.00 82.94 178 VAL A O 1
ATOM 1453 N N . PHE A 1 179 ? 32.265 16.162 -8.327 1.00 78.88 179 PHE A N 1
ATOM 1454 C CA . PHE A 1 179 ? 32.092 15.211 -9.421 1.00 78.88 179 PHE A CA 1
ATOM 1455 C C . PHE A 1 179 ? 30.780 14.440 -9.303 1.00 78.88 179 PHE A C 1
ATOM 1457 O O . PHE A 1 179 ? 30.125 14.225 -10.315 1.00 78.88 179 PHE A O 1
ATOM 1464 N N . TYR A 1 180 ? 30.364 14.062 -8.093 1.00 79.62 180 TYR A N 1
ATOM 1465 C CA . TYR A 1 180 ? 29.119 13.329 -7.861 1.00 79.62 180 TYR A CA 1
ATOM 1466 C C . TYR A 1 180 ? 27.967 14.285 -7.524 1.00 79.62 180 TYR A C 1
ATOM 1468 O O . TYR A 1 180 ? 27.649 14.531 -6.362 1.00 79.62 180 TYR A O 1
ATOM 1476 N N . ASN A 1 181 ? 27.379 14.885 -8.561 1.00 80.50 181 ASN A N 1
ATOM 1477 C CA . ASN A 1 181 ? 26.184 15.719 -8.458 1.00 80.50 181 ASN A CA 1
ATOM 1478 C C . ASN A 1 181 ? 25.329 15.621 -9.730 1.00 80.50 181 ASN A C 1
ATOM 1480 O O . ASN A 1 181 ? 25.800 15.203 -10.789 1.00 80.50 181 ASN A O 1
ATOM 1484 N N . GLN A 1 182 ? 24.080 16.079 -9.635 1.00 74.62 182 GLN A N 1
ATOM 1485 C CA . GLN A 1 182 ? 23.091 15.963 -10.710 1.00 74.62 182 GLN A CA 1
ATOM 1486 C C . GLN A 1 182 ? 23.489 16.693 -12.008 1.00 74.62 182 GLN A C 1
ATOM 1488 O O . GLN A 1 182 ? 23.080 16.285 -13.090 1.00 74.62 182 GLN A O 1
ATOM 1493 N N . LYS A 1 183 ? 24.321 17.744 -11.934 1.00 79.94 183 LYS A N 1
ATOM 1494 C CA . LYS A 1 183 ? 24.795 18.486 -13.120 1.00 79.94 183 LYS A CA 1
ATOM 1495 C C . LYS A 1 183 ? 25.879 17.730 -13.893 1.00 79.94 183 LYS A C 1
ATOM 1497 O O . LYS A 1 183 ? 26.016 17.911 -15.099 1.00 79.94 183 LYS A O 1
ATOM 1502 N N . GLU A 1 184 ? 26.646 16.884 -13.212 1.00 81.62 184 GLU A N 1
ATOM 1503 C CA . GLU A 1 184 ? 27.772 16.132 -13.781 1.00 81.62 184 GLU A CA 1
ATOM 1504 C C . GLU A 1 184 ? 27.408 14.684 -14.154 1.00 81.62 184 GLU A C 1
ATOM 1506 O O . GLU A 1 184 ? 28.214 13.979 -14.762 1.00 81.62 184 GLU A O 1
ATOM 1511 N N . LEU A 1 185 ? 26.166 14.283 -13.873 1.00 78.94 185 LEU A N 1
ATOM 1512 C CA . LEU A 1 185 ? 25.599 12.952 -14.077 1.00 78.94 185 LEU A CA 1
ATOM 1513 C C . LEU A 1 185 ? 25.866 12.395 -15.483 1.00 78.94 185 LEU A C 1
ATOM 1515 O O . LEU A 1 185 ? 26.477 11.339 -15.634 1.00 78.94 185 LEU A O 1
ATOM 1519 N N . ARG A 1 186 ? 2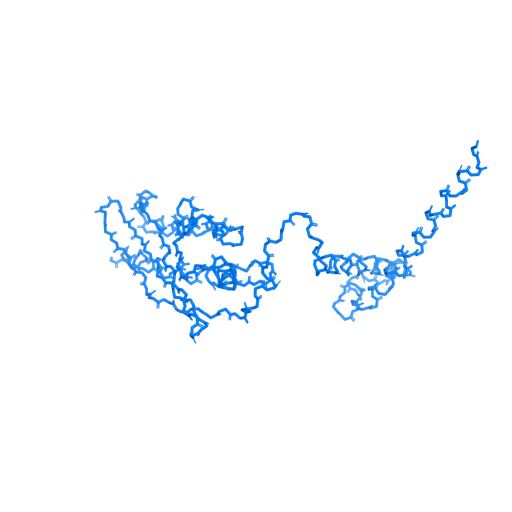5.538 13.160 -16.531 1.00 81.56 186 ARG A N 1
ATOM 1520 C CA . ARG A 1 186 ? 25.747 12.734 -17.927 1.00 81.56 186 ARG A CA 1
ATOM 1521 C C . ARG A 1 186 ? 27.221 12.480 -18.260 1.00 81.56 186 ARG A C 1
ATOM 1523 O O . ARG A 1 186 ? 27.535 11.541 -18.984 1.00 81.56 186 ARG A O 1
ATOM 1530 N N . LYS A 1 187 ? 28.132 13.310 -17.744 1.00 83.75 187 LYS A N 1
ATOM 1531 C CA . LYS A 1 187 ? 29.576 13.154 -17.983 1.00 83.75 187 LYS A CA 1
ATOM 1532 C C . LYS A 1 187 ? 30.124 11.943 -17.234 1.00 83.75 187 LYS A C 1
ATOM 1534 O O . LYS A 1 187 ? 30.967 11.234 -17.774 1.00 83.75 187 LYS A O 1
ATOM 1539 N N . ASN A 1 188 ? 29.637 11.695 -16.020 1.00 84.06 188 ASN A N 1
ATOM 1540 C CA . ASN A 1 188 ? 30.023 10.523 -15.243 1.00 84.06 188 ASN A CA 1
ATOM 1541 C C . ASN A 1 188 ? 29.546 9.235 -15.916 1.00 84.06 188 ASN A C 1
ATOM 1543 O O . ASN A 1 188 ? 30.359 8.345 -16.127 1.00 84.06 188 ASN A O 1
ATOM 1547 N N . ALA A 1 189 ? 28.285 9.170 -16.348 1.00 84.50 189 ALA A N 1
ATOM 1548 C CA . ALA A 1 189 ? 27.751 8.005 -17.050 1.00 84.50 189 ALA A CA 1
ATOM 1549 C C . ALA A 1 189 ? 28.585 7.638 -18.294 1.00 84.50 189 ALA A C 1
ATOM 1551 O O . ALA A 1 189 ? 28.942 6.477 -18.471 1.00 84.50 189 ALA A O 1
ATOM 1552 N N . ILE A 1 190 ? 28.975 8.627 -19.111 1.00 87.94 190 ILE A N 1
ATOM 1553 C CA . ILE A 1 190 ? 29.818 8.401 -20.300 1.00 87.94 190 ILE A CA 1
ATOM 1554 C C . ILE A 1 190 ? 31.190 7.833 -19.914 1.00 87.94 190 ILE A C 1
ATOM 1556 O O . ILE A 1 190 ? 31.632 6.843 -20.494 1.00 87.94 190 ILE A O 1
ATOM 1560 N N . VAL A 1 191 ? 31.867 8.441 -18.933 1.00 88.81 191 VAL A N 1
ATOM 1561 C CA . VAL A 1 191 ? 33.198 7.984 -18.496 1.00 88.81 191 VAL A CA 1
ATOM 1562 C C . VAL A 1 191 ? 33.130 6.578 -17.895 1.00 88.81 191 VAL A C 1
ATOM 1564 O O . VAL A 1 191 ? 33.977 5.744 -18.206 1.00 88.81 191 VAL A O 1
ATOM 1567 N N . GLY A 1 192 ? 32.117 6.296 -17.073 1.00 87.69 192 GLY A N 1
ATOM 1568 C CA . GLY A 1 192 ? 31.915 4.972 -16.489 1.00 87.69 192 GLY A CA 1
ATOM 1569 C C . GLY A 1 192 ? 31.645 3.902 -17.540 1.00 87.69 192 GLY A C 1
ATOM 1570 O O . GLY A 1 192 ? 32.242 2.831 -17.473 1.00 87.69 192 GLY A O 1
ATOM 1571 N N . TYR A 1 193 ? 30.835 4.209 -18.554 1.00 88.81 193 TYR A N 1
ATOM 1572 C CA . TYR A 1 193 ? 30.532 3.271 -19.635 1.00 88.81 193 TYR A CA 1
ATOM 1573 C C . TYR A 1 193 ? 31.775 2.910 -20.466 1.00 88.81 193 TYR A C 1
ATOM 1575 O O . TYR A 1 193 ? 32.048 1.737 -20.718 1.00 88.81 193 TYR A O 1
ATOM 1583 N N . VAL A 1 194 ? 32.591 3.907 -20.833 1.00 90.75 194 VAL A N 1
ATOM 1584 C CA . VAL A 1 194 ? 33.857 3.682 -21.559 1.00 90.75 194 VAL A CA 1
ATOM 1585 C C . VAL A 1 194 ? 34.827 2.824 -20.741 1.00 90.75 194 VAL A C 1
ATOM 1587 O O . VAL A 1 194 ? 35.494 1.939 -21.285 1.00 90.75 194 VAL A O 1
ATOM 1590 N N . PHE A 1 195 ? 34.890 3.054 -19.430 1.00 90.44 195 PHE A N 1
ATOM 1591 C CA . PHE A 1 195 ? 35.719 2.255 -18.535 1.00 90.44 195 PHE A CA 1
ATOM 1592 C C . PHE A 1 195 ? 35.243 0.803 -18.445 1.00 90.44 195 PHE A C 1
ATOM 1594 O O . PHE A 1 195 ? 36.057 -0.109 -18.568 1.00 90.44 195 PHE A O 1
ATOM 1601 N N . GLN A 1 196 ? 33.938 0.579 -18.286 1.00 86.81 196 GLN A N 1
ATOM 1602 C CA . GLN A 1 196 ? 33.363 -0.765 -18.219 1.00 86.81 196 GLN A CA 1
ATOM 1603 C C . GLN A 1 196 ? 33.623 -1.566 -19.501 1.00 86.81 196 GLN A C 1
ATOM 1605 O O . GLN A 1 196 ? 34.035 -2.722 -19.418 1.00 86.81 196 GLN A O 1
ATOM 1610 N N . LEU A 1 197 ? 33.468 -0.947 -20.678 1.00 90.56 197 LEU A N 1
ATOM 1611 C CA . LEU A 1 197 ? 33.799 -1.585 -21.957 1.00 90.56 197 LEU A CA 1
ATOM 1612 C C . LEU A 1 197 ? 35.285 -1.942 -22.054 1.00 90.56 197 LEU A C 1
ATOM 1614 O O . LEU A 1 197 ? 35.628 -3.052 -22.456 1.00 90.56 197 LEU A O 1
ATOM 1618 N N . SER A 1 198 ? 36.167 -1.028 -21.645 1.00 91.06 198 SER A N 1
ATOM 1619 C CA . SER A 1 198 ? 37.614 -1.274 -21.630 1.00 91.06 198 SER A CA 1
ATOM 1620 C C . SER A 1 198 ? 37.981 -2.441 -20.707 1.00 91.06 198 SER A C 1
ATOM 1622 O O . SER A 1 198 ? 38.767 -3.306 -21.087 1.00 91.06 198 SER A O 1
ATOM 1624 N N . LEU A 1 199 ? 37.383 -2.502 -19.513 1.00 90.75 199 LEU A N 1
ATOM 1625 C CA . LEU A 1 199 ? 37.606 -3.578 -18.548 1.00 90.75 199 LEU A CA 1
ATOM 1626 C C . LEU A 1 199 ? 37.156 -4.933 -19.105 1.00 90.75 199 LEU A C 1
ATOM 1628 O O . LEU A 1 199 ? 37.869 -5.923 -18.971 1.00 90.75 199 LEU A O 1
ATOM 1632 N N . LEU A 1 200 ? 36.005 -4.966 -19.776 1.00 92.31 200 LEU A N 1
ATOM 1633 C CA . LEU A 1 200 ? 35.476 -6.172 -20.401 1.00 92.31 200 LEU A CA 1
ATOM 1634 C C . LEU A 1 200 ? 36.424 -6.694 -21.492 1.00 92.31 200 LEU A C 1
ATOM 1636 O O . LEU A 1 200 ? 36.765 -7.874 -21.485 1.00 92.31 200 LEU A O 1
ATOM 1640 N N . VAL A 1 201 ? 36.936 -5.818 -22.363 1.00 93.50 201 VAL A N 1
ATOM 1641 C CA . VAL A 1 201 ? 37.938 -6.185 -23.383 1.00 93.50 201 VAL A CA 1
ATOM 1642 C C . VAL A 1 201 ? 39.227 -6.714 -22.745 1.00 93.50 201 VAL A C 1
ATOM 1644 O O . VAL A 1 201 ? 39.759 -7.729 -23.194 1.00 93.50 201 VAL A O 1
ATOM 1647 N N . LEU A 1 202 ? 39.716 -6.072 -21.679 1.00 93.12 202 LEU A N 1
ATOM 1648 C CA . LEU A 1 202 ? 40.917 -6.513 -20.963 1.00 93.12 202 LEU A CA 1
ATOM 1649 C C . LEU A 1 202 ? 40.739 -7.887 -20.312 1.00 93.12 202 LEU A C 1
ATOM 1651 O O . LEU A 1 202 ? 41.662 -8.697 -20.356 1.00 93.12 202 LEU A O 1
ATOM 1655 N N . ILE A 1 203 ? 39.560 -8.173 -19.753 1.00 93.81 203 ILE A N 1
ATOM 1656 C CA . ILE A 1 203 ? 39.238 -9.493 -19.196 1.00 93.81 203 ILE A CA 1
ATOM 1657 C C . ILE A 1 203 ? 39.290 -10.555 -20.296 1.00 93.81 203 ILE A C 1
ATOM 1659 O O . ILE A 1 203 ? 39.945 -11.578 -20.115 1.00 93.81 203 ILE A O 1
ATOM 1663 N N . PHE A 1 204 ? 38.664 -10.310 -21.452 1.00 92.94 204 PHE A N 1
ATOM 1664 C CA . PHE A 1 204 ? 38.715 -11.255 -22.573 1.00 92.94 204 PHE A CA 1
ATOM 1665 C C . PHE A 1 204 ? 40.139 -11.470 -23.094 1.00 92.94 204 PHE A C 1
ATOM 1667 O O . PHE A 1 204 ? 40.529 -12.608 -23.351 1.00 92.94 204 PHE A O 1
ATOM 1674 N N . TYR A 1 205 ? 40.936 -10.405 -23.194 1.00 93.69 205 TYR A N 1
ATOM 1675 C CA . TYR A 1 205 ? 42.346 -10.504 -23.566 1.00 93.69 205 TYR A CA 1
ATOM 1676 C C . TYR A 1 205 ? 43.146 -11.342 -22.557 1.00 93.69 205 TYR A C 1
ATOM 1678 O O . TYR A 1 205 ? 43.892 -12.239 -22.946 1.00 93.69 205 TYR A O 1
ATOM 1686 N N . PHE A 1 206 ? 42.951 -11.106 -21.259 1.00 93.00 206 PHE A N 1
ATOM 1687 C CA . PHE A 1 206 ? 43.628 -11.853 -20.202 1.00 93.00 206 PHE A CA 1
ATOM 1688 C C . PHE A 1 206 ? 43.260 -13.345 -20.223 1.00 93.00 206 PHE A C 1
ATOM 1690 O O . PHE A 1 206 ? 44.144 -14.203 -20.207 1.00 93.00 206 PHE A O 1
ATOM 1697 N N . LEU A 1 207 ? 41.969 -13.667 -20.353 1.00 92.25 207 LEU A N 1
ATOM 1698 C CA . LEU A 1 207 ? 41.492 -15.047 -20.490 1.00 92.25 207 LEU A CA 1
ATOM 1699 C C . LEU A 1 207 ? 42.087 -15.745 -21.723 1.00 92.25 207 LEU A C 1
ATOM 1701 O O . LEU A 1 207 ? 42.508 -16.899 -21.635 1.00 92.25 207 LEU A O 1
ATOM 1705 N N . TYR A 1 208 ? 42.187 -15.041 -22.853 1.00 92.00 208 TYR A N 1
ATOM 1706 C CA . TYR A 1 208 ? 42.837 -15.555 -24.058 1.00 92.00 208 TYR A CA 1
ATOM 1707 C C . TYR A 1 208 ? 44.320 -15.884 -23.823 1.00 92.00 208 TYR A C 1
ATOM 1709 O O . TYR A 1 208 ? 44.773 -16.969 -24.185 1.00 92.00 208 TYR A O 1
ATOM 1717 N N . THR A 1 209 ? 45.068 -14.996 -23.157 1.00 91.06 209 THR A N 1
ATOM 1718 C CA . THR A 1 209 ? 46.489 -15.242 -22.850 1.00 91.06 209 THR A CA 1
ATOM 1719 C C . THR A 1 209 ? 46.707 -16.417 -21.896 1.00 91.06 209 THR A C 1
ATOM 1721 O O . THR A 1 209 ? 47.645 -17.183 -22.094 1.00 91.06 209 THR A O 1
ATOM 1724 N N . LEU A 1 210 ? 45.827 -16.613 -20.908 1.00 87.81 210 LEU A N 1
ATOM 1725 C CA . LEU A 1 210 ? 45.890 -17.768 -20.005 1.00 87.81 210 LEU A CA 1
ATOM 1726 C C . LEU A 1 210 ? 45.624 -19.090 -20.732 1.00 87.81 210 LEU A C 1
ATOM 1728 O O . LEU A 1 210 ? 46.279 -20.089 -20.446 1.00 87.81 210 LEU A O 1
ATOM 1732 N N . THR A 1 211 ? 44.699 -19.081 -21.693 1.00 84.81 211 THR A N 1
ATOM 1733 C CA . THR A 1 211 ? 44.338 -20.275 -22.474 1.00 84.81 211 THR A CA 1
ATOM 1734 C C . THR A 1 211 ? 45.454 -20.691 -23.437 1.00 84.81 211 THR A C 1
ATOM 1736 O O . THR A 1 211 ? 45.645 -21.873 -23.667 1.00 84.81 211 THR A O 1
ATOM 1739 N N . GLN A 1 212 ? 46.221 -19.735 -23.970 1.00 77.69 212 GLN A N 1
ATOM 1740 C CA . GLN A 1 212 ? 47.407 -19.997 -24.804 1.00 77.69 212 GLN A CA 1
ATOM 1741 C C . GLN A 1 212 ? 48.637 -20.448 -23.992 1.00 77.69 212 GLN A C 1
ATOM 1743 O O . GLN A 1 212 ? 49.601 -20.948 -24.561 1.00 77.69 212 GLN A O 1
ATOM 1748 N N . SER A 1 213 ? 48.632 -20.220 -22.675 1.00 66.19 213 SER A N 1
ATOM 1749 C CA . SER A 1 213 ? 49.741 -20.546 -21.770 1.00 66.19 213 SER A CA 1
ATOM 1750 C C . SER A 1 213 ? 49.561 -21.885 -21.033 1.00 66.19 213 SER A C 1
ATOM 1752 O O . SER A 1 213 ? 50.431 -22.228 -20.228 1.00 66.19 213 SER A O 1
ATOM 1754 N N . SER A 1 214 ? 48.454 -22.606 -21.262 1.00 55.12 214 SER A N 1
ATOM 1755 C CA . SER A 1 214 ? 48.188 -23.971 -20.764 1.00 55.12 214 SER A CA 1
ATOM 1756 C C . SER A 1 214 ? 48.322 -24.986 -21.891 1.00 55.12 214 SER A C 1
ATOM 1758 O O . SER A 1 214 ? 48.787 -26.108 -21.599 1.00 55.12 214 SER A O 1
#

=== Feature glossary ===
A reading guide for the features in this record.

Start from the sequence.

  · This is the polypeptide sequence — one letter per residue, N-terminus first. Length ranges from a few dozen residues for small domains to over a thousand for large multi-domain proteins.

Fold it, and you get atomic coordinates and the backbone conformation that goes with them.

  · Structure coordinates are given as an mmCIF _atom_site loop: one row per atom with element, residue name, chain id, sequence number, and x/y/z position in Å. Only the four main-chain atoms per residue are included here; side chains are omitted to keep the record compact.

  · Backbone dihedral angles. Every residue except chain termini has a φ (preceding-C → N → Cα → C) and a ψ (N → Cα → C → next-N). They are reported in degrees following the IUPAC sign convention. Secondary structure is essentially a statement about which (φ, ψ) basin each residue occupies.

  · The SS8 string is DSSP's per-residue secondary-structure call. α-helix (H) means an i→i+4 H-bond ladder; β-strand (E) means the residue participates in a β-sheet; 3₁₀ (G) and π (I) are tighter and wider helices; T/S are turns/bends; '-' is loop.

  · SS3 is a coarse helix/strand/coil call (letters a/b/c) made by the P-SEA algorithm from inter-Cα distances and dihedrals. It is less detailed than DSSP but needs only Cα positions.

Summarize the fold with a handful of shape descriptors and a per-residue structural alphabet.

  · Radius of gyration (Rg) is the root-mean-square distance of Cα atoms from their centroid — a single number for overall size and compactness. A globular domain of N residues has Rg ≈ 2.2·N^0.38 Å; an extended or disordered chain has a much larger Rg. The Cα contact count is the number of residue pairs whose Cα atoms are within 8 Å and are more than four positions apart in sequence — a standard proxy for tertiary packing density. The bounding box is the smallest axis-aligned box enclosing all Cα atoms.

  · The Foldseek 3Di string encodes local tertiary geometry as a 20-letter alphabet — one character per residue — derived from the relative positions of nearby Cα atoms. Unlike the amino-acid sequence, 3Di is a direct function of the 3D structure, so two proteins with the same fold have similar 3Di strings even at low sequence identity.

  · Solvent-accessible surface area (SASA) is the area in Å² traced out by the centre of a 1.4 Å probe sphere (a water molecule) rolled over the protein's van der Waals surface (Shrake–Rupley / Lee–Richards construction). Buried residues have near-zero SASA; fully exposed residues can exceed 200 Å². The total SASA scales roughly with the number of surface residues.

Ask how reliable the model is.

  · pLDDT (predicted Local Distance Difference Test) is AlphaFold's per-residue confidence score, ranging from 0 to 100. Values above 90 indicate high confidence (typically well-packed cores); 70–90 is confident; 50–70 low confidence; below 50 usually means the region is disordered or the prediction is unreliable there. AlphaFold stores pLDDT in the mmCIF B-factor column.

  · B-factor (Debye–Waller factor) reflects atomic displacement in the crystal lattice. It is an experimental observable (units Å²), not a prediction; low values mean the atom is pinned down, high values mean it moves or is heterogeneous across the crystal.

  · Predicted Aligned Error (PAE) is an AlphaFold confidence matrix: entry (i, j) is the expected error in the position of residue j, in ångströms, when the prediction is superimposed on the true structure at residue i. Low PAE within a block of residues means that block is internally rigid and well-predicted; high PAE between two blocks means their relative placement is uncertain even if each block individually is confident.

Place it in context: what it resembles, what it is annotated as, and how it looks.

  · Nearest PDB neighbors are the top structural matches found by Foldseek when searching this structure against the entire Protein Data Bank. Each hit reports a TM-score (0 to 1; >0.5 almost always implies the same fold) and an E-value. These are *structural* homologs — they may share no detectable sequence similarity.

  · Functional annotations link the protein to curated databases. InterPro entries identify conserved domains and families by matching the sequence against member-database signatures (Pfam, PROSITE, CDD, …). Gene Ontology (GO) terms describe molecular function, biological process, and cellular component in a controlled vocabulary. CATH places the structure in a hierarchical fold classification (Class/Architecture/Topology/Homologous-superfamily). The organism is the source species.

  · Three diagnostic plots accompany the record. The Cα contact map visualizes the tertiary structure as a 2D adjacency matrix (8 Å cutoff, sequence-local contacts suppressed). The Ramachandran plot shows the distribution of backbone (φ, ψ) torsions, with points in the α and β basins reflecting secondary structure content. The PAE plot shows AlphaFold's inter-residue confidence as a color matrix.

  · Six rendered views show the 3D structure from the faces of a cube — i.e. along ±x, ±y, ±z. Rendering representation is drawn randomly per protein from cartoon (secondary-structure ribbons), sticks (backbone bonds), or molecular surface; coloring is either N→C rainbow (blue at the N-terminus through red at the C-terminus) or one color per chain.